Protein AF-A0A143G400-F1 (afdb_monomer)

Mean predicted aligned error: 9.74 Å

pLDDT: mean 82.36, std 17.61, range [36.62, 98.44]

Secondary structure (DSSP, 8-state):
------------------PPP-TGGGHHHHHHHHHHHHHHHHT--HHHHHHHHHHTBSGGGGGGTSTTEEEE-----TT--GGGSS-EEEEHHHHHHHHHHHHHHS-S-----EEEEEPPPSEEEEETTEEEEEEEEEEEEEEEEEPPPPTT-----EEEEEEEEEEEEEEEEEETTTTEEEEEE--TTS-HHHHHHH-TT--HHHHHT--BSHHHHHHHHHHHHHHT-

Nearest PDB structures (foldseek):
  3qk9-assembly1_A  TM=3.716E-01  e=1.170E-01  Saccharomyces cerevisiae
  6yfs-assembly1_AA  TM=3.125E-01  e=9.331E+00  Leviviridae sp.
  6yfj-assembly1_AA  TM=1.675E-01  e=1.732E+00  Leviviridae sp.
  4lgv-assembly1_B  TM=2.094E-01  e=9.331E+00  Mycobacterium avium 104

Solvent-accessible surface area (backbone atoms only — not comparable to full-atom values): 13536 Å² total; per-residue (Å²): 137,88,84,84,82,82,77,82,79,74,79,78,73,72,80,76,73,72,76,76,84,54,60,85,81,37,47,71,58,50,51,51,52,53,51,51,50,49,50,30,64,34,59,19,47,56,65,49,44,49,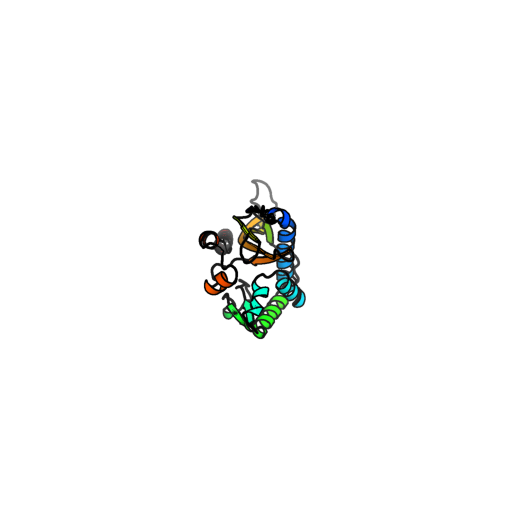50,47,39,72,63,32,35,46,64,56,74,51,32,81,82,37,77,72,32,41,72,39,73,54,59,100,48,95,86,55,57,81,92,47,68,51,52,42,78,37,45,46,71,57,48,56,50,53,46,52,52,48,34,69,65,26,44,92,56,86,75,69,59,63,52,78,44,80,48,79,63,82,40,80,48,82,51,96,79,21,40,38,29,33,31,37,34,38,30,27,34,73,41,83,40,79,49,82,66,58,98,87,57,94,63,98,45,71,40,79,44,79,41,74,45,31,47,30,26,29,41,34,37,28,35,80,90,77,70,46,61,22,36,40,76,46,54,88,69,54,49,67,71,59,48,40,68,73,41,75,76,63,51,69,68,62,62,74,70,59,40,50,29,67,78,49,36,58,53,54,55,52,53,59,54,64,77,74,110

Sequence (229 aa):
MKKILVGLVSCLATFANAATLDCENSYPLFEEIIQEKTDVENVGGVDDIYNYIQHYDYTYIFNKNHPDKQFWVDKHLSFAKPSWSNNEWISKSEFNKRIKVIAKHNVKDPSNPYIHELLPPKANLLTQSGEICVVPVQAYLEVEVDAEPDEGENQNTSETVVVEAMLIDHIFVRDIKNNKWRVLAFNRYIADNDFNEFFPDLSDHIKNELNDGIEEAEEAMVEQIEIQE

Radius of gyration: 23.93 Å; Cα contacts (8 Å, |Δi|>4): 315; chains: 1; bounding box: 62×60×95 Å

Structure (mmCIF, N/CA/C/O backbone):
data_AF-A0A143G400-F1
#
_entry.id   AF-A0A143G400-F1
#
loop_
_atom_site.group_PDB
_atom_site.id
_atom_site.type_symbol
_atom_site.label_atom_id
_atom_site.label_alt_id
_atom_site.label_comp_id
_atom_site.label_asym_id
_atom_site.label_entity_id
_atom_site.label_seq_id
_atom_site.pdbx_PDB_ins_code
_atom_site.Cartn_x
_atom_site.Cartn_y
_atom_site.Cartn_z
_atom_site.occupancy
_atom_site.B_iso_or_equiv
_atom_site.auth_seq_id
_atom_site.auth_comp_id
_atom_site.auth_asym_id
_atom_site.auth_atom_id
_atom_site.pdbx_PDB_model_num
ATOM 1 N N . MET A 1 1 ? -42.390 38.586 48.433 1.00 37.12 1 MET A N 1
ATOM 2 C CA . MET A 1 1 ? -41.587 39.043 47.277 1.00 37.12 1 MET A CA 1
ATOM 3 C C . MET A 1 1 ? -40.842 37.841 46.709 1.00 37.12 1 MET A C 1
ATOM 5 O O . MET A 1 1 ? -39.936 37.347 47.366 1.00 37.12 1 MET A O 1
ATOM 9 N N . LYS A 1 2 ? -41.275 37.305 45.560 1.00 36.62 2 LYS A N 1
ATOM 10 C CA . LYS A 1 2 ? -40.603 36.187 44.875 1.00 36.62 2 LYS A CA 1
ATOM 11 C C . LYS A 1 2 ? -39.588 36.777 43.893 1.00 36.62 2 LYS A C 1
ATOM 13 O O . LYS A 1 2 ? -39.986 37.524 43.007 1.00 36.62 2 LYS A O 1
ATOM 18 N N . LYS A 1 3 ? -38.298 36.490 44.079 1.00 43.97 3 LYS A N 1
ATOM 19 C CA . LYS A 1 3 ? -37.239 36.856 43.130 1.00 43.97 3 LYS A CA 1
ATOM 20 C C . LYS A 1 3 ? -37.027 35.671 42.190 1.00 43.97 3 LYS A C 1
ATOM 22 O O . LYS A 1 3 ? -36.657 34.597 42.652 1.00 43.97 3 LYS A O 1
ATOM 27 N N . ILE A 1 4 ? -37.315 35.860 40.907 1.00 56.78 4 ILE A N 1
ATOM 28 C CA . ILE A 1 4 ? -37.041 34.885 39.847 1.00 56.78 4 ILE A CA 1
ATOM 29 C C . ILE A 1 4 ? -35.671 35.249 39.274 1.00 56.78 4 ILE A C 1
ATOM 31 O O . ILE A 1 4 ? -35.506 36.324 38.703 1.00 56.78 4 ILE A O 1
ATOM 35 N N . LEU A 1 5 ? -34.684 34.380 39.483 1.00 49.16 5 LEU A N 1
ATOM 36 C CA . LEU A 1 5 ? -33.374 34.453 38.840 1.00 49.16 5 LEU A CA 1
ATOM 37 C C . LEU A 1 5 ? -33.465 33.676 37.526 1.00 49.16 5 LEU A C 1
ATOM 39 O O . LEU A 1 5 ? -33.517 32.449 37.524 1.00 49.16 5 LEU A O 1
ATOM 43 N N . VAL A 1 6 ? -33.531 34.406 36.415 1.00 53.81 6 VAL A N 1
ATOM 44 C CA . VAL A 1 6 ? -33.388 33.848 35.067 1.00 53.81 6 VAL A CA 1
ATOM 45 C C . VAL A 1 6 ? -31.892 33.670 34.821 1.00 53.81 6 VAL A C 1
ATOM 47 O O . VAL A 1 6 ? -31.178 34.635 34.563 1.00 53.81 6 VAL A O 1
ATOM 50 N N . GLY A 1 7 ? -31.408 32.440 34.983 1.00 51.38 7 GLY A N 1
ATOM 51 C CA . GLY A 1 7 ? -30.052 32.054 34.606 1.00 51.38 7 GLY A CA 1
ATOM 52 C C . GLY A 1 7 ? -29.972 31.880 33.094 1.00 51.38 7 GLY A C 1
ATOM 53 O O . GLY A 1 7 ? -30.546 30.941 32.549 1.00 51.38 7 GLY A O 1
ATOM 54 N N . LEU A 1 8 ? -29.276 32.799 32.428 1.00 54.94 8 LEU A N 1
ATOM 55 C CA . LEU A 1 8 ? -28.919 32.697 31.018 1.00 54.94 8 LEU A CA 1
ATOM 56 C C . LEU A 1 8 ? -27.852 31.598 30.883 1.00 54.94 8 LEU A C 1
ATOM 58 O O . LEU A 1 8 ? -26.676 31.820 31.169 1.00 54.94 8 LEU A O 1
ATOM 62 N N . VAL A 1 9 ? -28.271 30.388 30.516 1.00 54.69 9 VAL A N 1
ATOM 63 C CA . VAL A 1 9 ? -27.352 29.305 30.154 1.00 54.69 9 VAL A CA 1
ATOM 64 C C . VAL A 1 9 ? -26.815 29.625 28.763 1.00 54.69 9 VAL A C 1
ATOM 66 O O . VAL A 1 9 ? -27.446 29.325 27.753 1.00 54.69 9 VAL A O 1
ATOM 69 N N . SER A 1 10 ? -25.666 30.298 28.714 1.00 51.38 10 SER A N 1
ATOM 70 C CA . SER A 1 10 ? -24.879 30.423 27.491 1.00 51.38 10 SER A CA 1
ATOM 71 C C . SER A 1 10 ? -24.388 29.034 27.096 1.00 51.38 10 SER A C 1
ATOM 73 O O . SER A 1 10 ? -23.424 28.522 27.666 1.00 51.38 10 SER A O 1
ATOM 75 N N . CYS A 1 11 ? -25.060 28.421 26.124 1.00 50.44 11 CYS A N 1
ATOM 76 C CA . CYS A 1 11 ? -24.521 27.300 25.372 1.00 50.44 11 CYS A CA 1
ATOM 77 C C . CYS A 1 11 ? -23.256 27.785 24.655 1.00 50.44 11 CYS A C 1
ATOM 79 O O . CYS A 1 11 ? -23.328 28.384 23.584 1.00 50.44 11 CYS A O 1
ATOM 81 N N . LEU A 1 12 ? -22.096 27.561 25.271 1.00 52.66 12 LEU A N 1
ATOM 82 C CA . LEU A 1 12 ? -20.816 27.596 24.578 1.00 52.66 12 LEU A CA 1
ATOM 83 C C . LEU A 1 12 ? -20.846 26.450 23.566 1.00 52.66 12 LEU A C 1
ATOM 85 O O . LEU A 1 12 ? -20.532 25.310 23.896 1.00 52.66 12 LEU A O 1
ATOM 89 N N . ALA A 1 13 ? -21.297 26.749 22.349 1.00 51.84 13 ALA A N 1
ATOM 90 C CA . ALA A 1 13 ? -21.065 25.887 21.210 1.00 51.84 13 ALA A CA 1
ATOM 91 C C . ALA A 1 13 ? -19.547 25.810 21.042 1.00 51.84 13 ALA A C 1
ATOM 93 O O . ALA A 1 13 ? -18.906 26.765 20.606 1.00 51.84 13 ALA A O 1
ATOM 94 N N . THR A 1 14 ? -18.952 24.698 21.465 1.00 48.56 14 THR A N 1
ATOM 95 C CA . THR A 1 14 ? -17.607 24.347 21.032 1.00 48.56 14 THR A CA 1
ATOM 96 C C . THR A 1 14 ? -17.670 24.300 19.517 1.00 48.56 14 THR A C 1
ATOM 98 O O . THR A 1 14 ? -18.361 23.441 18.967 1.00 48.56 14 THR A O 1
ATOM 101 N N . PHE A 1 15 ? -17.026 25.258 18.852 1.00 46.81 15 PHE A N 1
ATOM 102 C CA . PHE A 1 15 ? -16.774 25.188 17.423 1.00 46.81 15 PHE A CA 1
ATOM 103 C C . PHE A 1 15 ? -16.058 23.859 17.189 1.00 46.81 15 PHE A C 1
ATOM 105 O O . PHE A 1 15 ? -14.879 23.711 17.508 1.00 46.81 15 PHE A O 1
ATOM 112 N N . ALA A 1 16 ? -16.807 22.857 16.734 1.00 46.50 16 ALA A N 1
ATOM 113 C CA . ALA A 1 16 ? -16.227 21.671 16.154 1.00 46.50 16 ALA A CA 1
ATOM 114 C C . ALA A 1 16 ? -15.512 22.186 14.909 1.00 46.50 16 ALA A C 1
ATOM 116 O O . ALA A 1 16 ? -16.154 22.486 13.904 1.00 46.50 16 ALA A O 1
ATOM 117 N N . ASN A 1 17 ? -14.203 22.408 15.020 1.00 49.09 17 ASN A N 1
ATOM 118 C CA . ASN A 1 17 ? -13.366 22.594 13.851 1.00 49.09 17 ASN A CA 1
ATOM 119 C C . ASN A 1 17 ? -13.519 21.297 13.062 1.00 49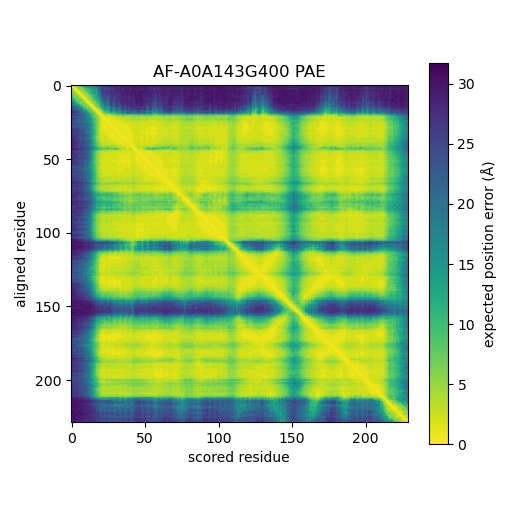.09 17 ASN A C 1
ATOM 121 O O . ASN A 1 17 ? -12.954 20.274 13.450 1.00 49.09 17 ASN A O 1
ATOM 125 N N . ALA A 1 18 ? -14.368 21.316 12.034 1.00 55.44 18 ALA A N 1
ATOM 126 C CA . ALA A 1 18 ? -14.371 20.276 11.027 1.00 55.44 18 ALA A CA 1
ATOM 127 C C . ALA A 1 18 ? -12.930 20.221 10.529 1.00 55.44 18 ALA A C 1
ATOM 129 O O . ALA A 1 18 ? -12.431 21.219 10.006 1.00 55.44 18 ALA A O 1
ATOM 130 N N . ALA A 1 19 ? -12.231 19.125 10.829 1.00 60.66 19 ALA A N 1
ATOM 131 C CA . ALA A 1 19 ? -10.883 18.939 10.334 1.00 60.66 19 ALA A CA 1
ATOM 132 C C . ALA A 1 19 ? -10.973 19.076 8.814 1.00 60.66 19 ALA A C 1
ATOM 134 O O . ALA A 1 19 ? -11.719 18.335 8.173 1.00 60.66 19 ALA A O 1
ATOM 135 N N . THR A 1 20 ? -10.302 20.083 8.261 1.00 77.56 20 THR A N 1
ATOM 136 C CA . THR A 1 20 ? -10.153 20.195 6.817 1.00 77.56 20 THR A CA 1
ATOM 137 C C . THR A 1 20 ? -9.465 18.924 6.349 1.00 77.56 20 THR A C 1
ATOM 139 O O . THR A 1 20 ? -8.434 18.541 6.911 1.00 77.56 20 THR A O 1
ATOM 142 N N . LEU A 1 21 ? -10.094 18.253 5.388 1.00 89.94 21 LEU A N 1
ATOM 143 C CA . LEU A 1 21 ? -9.504 17.111 4.707 1.00 89.94 21 LEU A CA 1
ATOM 144 C C . LEU A 1 21 ? -8.219 17.590 4.019 1.00 89.94 21 LEU A C 1
ATOM 146 O O . LEU A 1 21 ? -8.177 18.701 3.491 1.00 89.94 21 LEU A O 1
ATOM 150 N N . ASP A 1 22 ? -7.176 16.779 4.092 1.00 93.69 22 ASP A N 1
ATOM 151 C CA . ASP A 1 22 ? -5.813 17.079 3.670 1.00 93.69 22 ASP A CA 1
ATOM 152 C C . ASP A 1 22 ? -5.360 16.254 2.456 1.00 93.69 22 ASP A C 1
ATOM 154 O O . ASP A 1 22 ? -4.205 16.362 2.047 1.00 93.69 22 ASP A O 1
ATOM 158 N N . CYS A 1 23 ? -6.244 15.435 1.871 1.00 94.88 23 CYS A N 1
ATOM 159 C CA . CYS A 1 23 ? -5.889 14.563 0.752 1.00 94.88 23 CYS A CA 1
ATOM 160 C C . CYS A 1 23 ? -5.178 15.298 -0.394 1.00 94.88 23 CYS A C 1
ATOM 162 O O . CYS A 1 23 ? -4.076 14.905 -0.760 1.00 94.88 23 CYS A O 1
ATOM 164 N N . GLU A 1 24 ? -5.763 16.372 -0.936 1.00 92.75 24 GLU A N 1
ATOM 165 C CA . GLU A 1 24 ? -5.183 17.091 -2.086 1.00 92.75 24 GLU A CA 1
ATOM 166 C C . GLU A 1 24 ? -3.796 17.670 -1.773 1.00 92.75 24 GLU A C 1
ATOM 168 O O . GLU A 1 24 ? -2.905 17.648 -2.617 1.00 92.75 24 GLU A O 1
ATOM 173 N N . ASN A 1 25 ? -3.573 18.124 -0.536 1.00 95.62 25 ASN A N 1
ATOM 174 C CA . ASN A 1 25 ? -2.272 18.652 -0.118 1.00 95.62 25 ASN A CA 1
ATOM 175 C C . ASN A 1 25 ? -1.246 17.544 0.169 1.00 95.62 25 ASN A C 1
ATOM 177 O O . ASN A 1 25 ? -0.060 17.838 0.311 1.00 95.62 25 ASN A O 1
ATOM 181 N N . SER A 1 26 ? -1.692 16.291 0.291 1.00 97.62 26 SER A N 1
ATOM 182 C CA . SER A 1 26 ? -0.859 15.143 0.661 1.00 97.62 26 SER A CA 1
ATOM 183 C C . SER A 1 26 ? -0.329 14.362 -0.545 1.00 97.62 26 SER A C 1
ATOM 185 O O . SER A 1 26 ? 0.442 13.429 -0.347 1.00 97.62 26 SER A O 1
ATOM 187 N N . TYR A 1 27 ? -0.666 14.750 -1.781 1.00 97.38 27 TYR A N 1
ATOM 188 C CA . TYR A 1 27 ? -0.187 14.083 -3.003 1.00 97.38 27 TYR A CA 1
ATOM 189 C C . TYR A 1 27 ? 1.339 13.921 -3.075 1.00 97.38 27 TYR A C 1
ATOM 191 O O . TYR A 1 27 ? 1.773 12.800 -3.323 1.00 97.38 27 TYR A O 1
ATOM 199 N N . PRO A 1 28 ? 2.168 14.939 -2.756 1.00 97.56 28 PRO A N 1
ATOM 200 C CA . PRO A 1 28 ? 3.622 14.756 -2.744 1.00 97.56 28 PRO A CA 1
ATOM 201 C C . PRO A 1 28 ? 4.082 13.649 -1.784 1.00 97.56 28 PRO A C 1
ATOM 203 O O . PRO A 1 28 ? 4.982 12.879 -2.098 1.00 97.56 28 PRO A O 1
ATOM 206 N N . LEU A 1 29 ? 3.428 13.518 -0.625 1.00 97.81 29 LEU A N 1
ATOM 207 C CA . LEU A 1 29 ? 3.704 12.424 0.307 1.00 97.81 29 LEU A CA 1
ATOM 208 C C . LEU A 1 29 ? 3.219 11.078 -0.252 1.00 97.81 29 LEU A C 1
ATOM 210 O O . LEU A 1 29 ? 3.858 10.056 -0.029 1.00 97.81 29 LEU A O 1
ATOM 214 N N . PHE A 1 30 ? 2.088 11.046 -0.954 1.00 98.00 30 PHE A N 1
ATOM 215 C CA . PHE A 1 30 ? 1.591 9.820 -1.576 1.00 98.00 30 PHE A CA 1
ATOM 216 C C . PHE A 1 30 ? 2.541 9.328 -2.671 1.00 98.00 30 PHE A C 1
ATOM 218 O O . PHE A 1 30 ? 2.847 8.140 -2.696 1.00 98.00 30 PHE A O 1
ATOM 225 N N . GLU A 1 31 ? 3.067 10.229 -3.502 1.00 96.31 31 GLU A N 1
ATOM 226 C CA . GLU A 1 31 ? 4.110 9.931 -4.491 1.00 96.31 31 GLU A CA 1
ATOM 227 C C . GLU A 1 31 ? 5.358 9.342 -3.818 1.00 96.31 31 GLU A C 1
ATOM 229 O O . GLU A 1 31 ? 5.834 8.286 -4.233 1.00 96.31 31 GLU A O 1
ATOM 234 N N . GLU A 1 32 ? 5.835 9.952 -2.725 1.00 96.06 32 GLU A N 1
ATOM 235 C CA . GLU A 1 32 ? 6.959 9.427 -1.936 1.00 96.06 32 GLU A CA 1
ATOM 236 C C . GLU A 1 32 ? 6.680 8.013 -1.398 1.00 96.06 32 GLU A C 1
ATOM 238 O O . GLU A 1 32 ? 7.538 7.138 -1.495 1.00 96.06 32 GLU A O 1
ATOM 243 N N . ILE A 1 33 ? 5.475 7.753 -0.879 1.00 96.94 33 ILE A N 1
ATOM 244 C CA . ILE A 1 33 ? 5.080 6.431 -0.363 1.00 96.94 33 ILE A CA 1
ATOM 245 C C . ILE A 1 33 ? 5.064 5.373 -1.475 1.00 96.94 33 ILE A C 1
ATOM 247 O O . ILE A 1 33 ? 5.484 4.234 -1.244 1.00 96.94 33 ILE A O 1
ATOM 251 N N . ILE A 1 34 ? 4.555 5.714 -2.662 1.00 94.62 34 ILE A N 1
ATOM 252 C CA . ILE A 1 34 ? 4.508 4.800 -3.812 1.00 94.62 34 ILE A CA 1
ATOM 253 C C . ILE A 1 34 ? 5.917 4.540 -4.352 1.00 94.62 34 ILE A C 1
ATOM 255 O O . ILE A 1 34 ? 6.266 3.385 -4.618 1.00 94.62 34 ILE A O 1
ATOM 259 N N . GLN A 1 35 ? 6.755 5.573 -4.443 1.00 91.94 35 GLN A N 1
ATOM 260 C CA . GLN A 1 35 ? 8.147 5.413 -4.848 1.00 91.94 35 GLN A CA 1
ATOM 261 C C . GLN A 1 35 ? 8.919 4.547 -3.845 1.00 91.94 35 GLN A C 1
ATOM 263 O O . GLN A 1 35 ? 9.581 3.595 -4.249 1.00 91.94 35 GLN A O 1
ATOM 268 N N . GLU A 1 36 ? 8.774 4.794 -2.539 1.00 93.38 36 GLU A N 1
ATOM 269 C CA . GLU A 1 36 ? 9.447 4.004 -1.502 1.00 93.38 36 GLU A CA 1
ATOM 270 C C . GLU A 1 36 ? 9.011 2.534 -1.544 1.00 93.38 36 GLU A C 1
ATOM 272 O O . GLU A 1 36 ? 9.852 1.640 -1.445 1.00 93.38 36 GLU A O 1
ATOM 277 N N . LYS A 1 37 ? 7.714 2.260 -1.753 1.00 91.56 37 LYS A N 1
ATOM 278 C CA . LYS A 1 37 ? 7.215 0.891 -1.958 1.00 91.56 37 LYS A CA 1
ATOM 279 C C . LYS A 1 37 ? 7.950 0.212 -3.106 1.00 91.56 37 LYS A C 1
ATOM 281 O O . LYS A 1 37 ? 8.410 -0.918 -2.966 1.00 91.56 37 LYS A O 1
ATOM 286 N N . THR A 1 38 ? 8.055 0.918 -4.223 1.00 87.88 38 THR A N 1
ATOM 287 C CA . THR A 1 38 ? 8.654 0.414 -5.453 1.00 87.88 38 THR A CA 1
ATOM 288 C C . THR A 1 38 ? 10.146 0.142 -5.283 1.00 87.88 38 THR A C 1
ATOM 290 O O . THR A 1 38 ? 10.633 -0.925 -5.658 1.00 87.88 38 THR A O 1
ATOM 293 N N . ASP A 1 39 ? 10.875 1.051 -4.640 1.00 88.44 39 ASP A N 1
ATOM 294 C CA . ASP A 1 39 ? 12.295 0.877 -4.326 1.00 88.44 39 ASP A CA 1
ATOM 295 C C . ASP A 1 39 ? 12.512 -0.336 -3.409 1.00 88.44 39 ASP A C 1
ATOM 297 O O . ASP A 1 39 ? 13.406 -1.161 -3.623 1.00 88.44 39 ASP A O 1
ATOM 301 N N . VAL A 1 40 ? 11.649 -0.488 -2.403 1.00 89.56 40 VAL A N 1
ATOM 302 C CA . VAL A 1 40 ? 11.675 -1.603 -1.456 1.00 89.56 40 VAL A CA 1
ATOM 303 C C . VAL A 1 40 ? 11.348 -2.937 -2.132 1.00 89.56 40 VAL A C 1
ATOM 305 O O . VAL A 1 40 ? 11.962 -3.951 -1.796 1.00 89.56 40 VAL A O 1
ATOM 308 N N . GLU A 1 41 ? 10.410 -2.967 -3.077 1.00 84.12 41 GLU A N 1
ATOM 309 C CA . GLU A 1 41 ? 10.038 -4.175 -3.822 1.00 84.12 41 GLU A CA 1
ATOM 310 C C . GLU A 1 41 ? 11.070 -4.559 -4.890 1.00 84.12 41 GLU A C 1
ATOM 312 O O . GLU A 1 41 ? 11.234 -5.747 -5.152 1.00 84.12 41 GLU A O 1
ATOM 317 N N . ASN A 1 42 ? 11.826 -3.604 -5.435 1.00 81.81 42 ASN A N 1
ATOM 318 C CA . ASN A 1 42 ? 12.838 -3.886 -6.454 1.00 81.81 42 ASN A CA 1
ATOM 319 C C . ASN A 1 42 ? 14.214 -4.195 -5.864 1.00 81.81 42 ASN A C 1
ATOM 321 O O . ASN A 1 42 ? 14.812 -5.214 -6.206 1.00 81.81 42 ASN A O 1
ATOM 325 N N . VAL A 1 43 ? 14.716 -3.355 -4.954 1.00 82.44 43 VAL A N 1
ATOM 326 C CA . VAL A 1 43 ? 16.105 -3.432 -4.461 1.00 82.44 43 VAL A CA 1
ATOM 327 C C . VAL A 1 43 ? 16.224 -3.513 -2.936 1.00 82.44 43 VAL A C 1
ATOM 329 O O . VAL A 1 43 ? 17.330 -3.690 -2.417 1.00 82.44 43 VAL A O 1
ATOM 332 N N . GLY A 1 44 ? 15.108 -3.404 -2.211 1.00 84.00 44 GLY A N 1
ATOM 333 C CA . GLY A 1 44 ? 15.083 -3.379 -0.750 1.00 84.00 44 GLY A CA 1
ATOM 334 C C . GLY A 1 44 ? 15.535 -4.684 -0.096 1.00 84.00 44 GLY A C 1
ATOM 335 O O . GLY A 1 44 ? 15.209 -5.791 -0.538 1.00 84.00 44 GLY A O 1
ATOM 336 N N . GLY A 1 45 ? 16.271 -4.553 1.006 1.00 92.50 45 GLY A N 1
ATOM 337 C CA . GLY A 1 45 ? 16.587 -5.654 1.900 1.00 92.50 45 GLY A CA 1
ATOM 338 C C . GLY A 1 45 ? 15.423 -6.003 2.829 1.00 92.50 45 GLY A C 1
ATOM 339 O O . GLY A 1 45 ? 14.377 -5.363 2.860 1.00 92.50 45 GLY A O 1
ATOM 340 N N . VAL A 1 46 ? 15.628 -7.030 3.653 1.00 94.44 46 VAL A N 1
ATOM 341 C CA . VAL A 1 46 ? 14.625 -7.477 4.636 1.00 94.44 46 VAL A CA 1
ATOM 342 C C . VAL A 1 46 ? 14.199 -6.346 5.581 1.00 94.44 46 VAL A C 1
ATOM 344 O O . VAL A 1 46 ? 13.010 -6.210 5.862 1.00 94.44 46 VAL A O 1
ATOM 347 N N . ASP A 1 47 ? 15.155 -5.552 6.066 1.00 96.06 47 ASP A N 1
ATOM 348 C CA . ASP A 1 47 ? 14.877 -4.466 7.010 1.00 96.06 47 ASP A CA 1
ATOM 349 C C . ASP A 1 47 ? 14.125 -3.310 6.340 1.00 96.06 47 ASP A C 1
ATOM 351 O O . ASP A 1 47 ? 13.204 -2.769 6.945 1.00 96.06 47 ASP A O 1
ATOM 355 N N . ASP A 1 48 ? 14.442 -2.992 5.082 1.00 95.44 48 ASP A N 1
ATOM 356 C CA . ASP A 1 48 ? 13.744 -1.958 4.309 1.00 95.44 48 ASP A CA 1
ATOM 357 C C . ASP A 1 48 ? 12.272 -2.338 4.107 1.00 95.44 48 ASP A C 1
ATOM 359 O O . ASP A 1 48 ? 11.375 -1.547 4.398 1.00 95.44 48 ASP A O 1
ATOM 363 N N . ILE A 1 49 ? 12.013 -3.602 3.745 1.00 94.75 49 ILE A N 1
ATOM 364 C CA . ILE A 1 49 ? 10.649 -4.125 3.607 1.00 94.75 49 ILE A CA 1
ATOM 365 C C . ILE A 1 49 ? 9.884 -4.040 4.932 1.00 94.75 49 ILE A C 1
ATOM 367 O O . ILE A 1 49 ? 8.731 -3.606 4.957 1.00 94.75 49 ILE A O 1
ATOM 371 N N . TYR A 1 50 ? 10.501 -4.423 6.054 1.00 96.12 50 TYR A N 1
ATOM 372 C CA . TYR A 1 50 ? 9.837 -4.292 7.351 1.00 96.12 50 TYR A CA 1
ATOM 373 C C . TYR A 1 50 ? 9.579 -2.841 7.735 1.00 96.12 50 TYR A C 1
ATOM 375 O O . TYR A 1 50 ? 8.507 -2.555 8.263 1.00 96.12 50 TYR A O 1
ATOM 383 N N . ASN A 1 51 ? 10.531 -1.943 7.498 1.00 97.06 51 ASN A N 1
ATOM 384 C CA . ASN A 1 51 ? 10.381 -0.532 7.828 1.00 97.06 51 ASN A CA 1
ATOM 385 C C . ASN A 1 51 ? 9.216 0.081 7.049 1.00 97.06 51 ASN A C 1
ATOM 387 O O . ASN A 1 51 ? 8.348 0.698 7.670 1.00 97.06 51 ASN A O 1
ATOM 391 N N . TYR A 1 52 ? 9.134 -0.190 5.744 1.00 97.06 52 TYR A N 1
ATOM 392 C CA . TYR A 1 52 ? 8.014 0.233 4.910 1.00 97.06 52 TYR A CA 1
ATOM 393 C C . TYR A 1 52 ? 6.678 -0.278 5.463 1.00 97.06 52 TYR A C 1
ATOM 395 O O . TYR A 1 52 ? 5.767 0.505 5.725 1.00 97.06 52 TYR A O 1
ATOM 403 N N . ILE A 1 53 ? 6.569 -1.583 5.739 1.00 96.12 53 ILE A N 1
ATOM 404 C CA . ILE A 1 53 ? 5.328 -2.188 6.252 1.00 96.12 53 ILE A CA 1
ATOM 405 C C . ILE A 1 53 ? 4.932 -1.575 7.601 1.00 96.12 53 ILE A C 1
ATOM 407 O O . ILE A 1 53 ? 3.782 -1.208 7.833 1.00 96.12 53 ILE A O 1
ATOM 411 N N . GLN A 1 54 ? 5.884 -1.418 8.519 1.00 96.50 54 GLN A N 1
ATOM 412 C CA . GLN A 1 54 ? 5.601 -0.838 9.829 1.00 96.50 54 GLN A CA 1
ATOM 413 C C . GLN A 1 54 ? 5.154 0.623 9.729 1.00 96.50 54 GLN A C 1
ATOM 415 O O . GLN A 1 54 ? 4.299 1.059 10.513 1.00 96.50 54 GLN A O 1
ATOM 420 N N . HIS A 1 55 ? 5.716 1.382 8.790 1.00 97.00 55 HIS A N 1
ATOM 421 C CA . HIS A 1 55 ? 5.450 2.806 8.654 1.00 97.00 55 HIS A CA 1
ATOM 422 C C . HIS A 1 55 ? 4.172 3.087 7.861 1.00 97.00 55 HIS A C 1
ATOM 424 O O . HIS A 1 55 ? 3.307 3.804 8.370 1.00 97.00 55 HIS A O 1
ATOM 430 N N . TYR A 1 56 ? 4.032 2.473 6.687 1.00 98.06 56 TYR A N 1
ATOM 431 C CA . TYR A 1 56 ? 3.038 2.845 5.685 1.00 98.06 56 TYR A CA 1
ATOM 432 C C . TYR A 1 56 ? 1.958 1.800 5.451 1.00 98.06 56 TYR A C 1
ATOM 434 O O . TYR A 1 56 ? 0.840 2.200 5.159 1.00 98.06 56 TYR A O 1
ATOM 442 N N . ASP A 1 57 ? 2.208 0.500 5.623 1.00 97.00 57 ASP A N 1
ATOM 443 C CA . ASP A 1 57 ? 1.153 -0.497 5.393 1.00 97.00 57 ASP A CA 1
ATOM 444 C C . ASP A 1 57 ? 0.008 -0.291 6.400 1.00 97.00 57 ASP A C 1
ATOM 446 O O . ASP A 1 57 ? 0.199 -0.273 7.628 1.00 97.00 57 ASP A O 1
ATOM 450 N N . TYR A 1 58 ? -1.199 -0.073 5.875 1.00 97.94 58 TYR A N 1
ATOM 451 C CA . TYR A 1 58 ? -2.385 0.158 6.687 1.00 97.94 58 TYR A CA 1
ATOM 452 C C . TYR A 1 58 ? -2.781 -1.084 7.486 1.00 97.94 58 TYR A C 1
ATOM 454 O O . TYR A 1 58 ? -3.161 -0.969 8.650 1.00 97.94 58 TYR A O 1
ATOM 462 N N . THR A 1 59 ? -2.600 -2.283 6.932 1.00 97.06 59 THR A N 1
ATOM 463 C CA . THR A 1 59 ? -2.974 -3.545 7.587 1.00 97.06 59 THR A CA 1
ATOM 464 C C . THR A 1 59 ? -2.147 -3.812 8.846 1.00 97.06 59 THR A C 1
ATOM 466 O O . THR A 1 59 ? -2.626 -4.438 9.795 1.00 97.06 59 THR A O 1
ATOM 469 N N . TYR A 1 60 ? -0.931 -3.259 8.928 1.00 96.81 60 TYR A N 1
ATOM 470 C CA . TYR A 1 60 ? -0.024 -3.442 10.061 1.00 96.81 60 TYR A CA 1
ATOM 471 C C . TYR A 1 60 ? -0.636 -3.024 11.408 1.00 96.81 60 TYR A C 1
ATOM 473 O O . TYR A 1 60 ? -0.362 -3.644 12.442 1.00 96.81 60 TYR A O 1
ATOM 481 N N . ILE A 1 61 ? -1.503 -2.006 11.435 1.00 96.38 61 ILE A N 1
ATOM 482 C CA . ILE A 1 61 ? -2.107 -1.527 12.692 1.00 96.38 61 ILE A CA 1
ATOM 483 C C . ILE A 1 61 ? -3.148 -2.505 13.262 1.00 96.38 61 ILE A C 1
ATOM 485 O O . ILE A 1 61 ? -3.478 -2.426 14.450 1.00 96.38 61 ILE A O 1
ATOM 489 N N . PHE A 1 62 ? -3.644 -3.435 12.443 1.00 97.25 62 PHE A N 1
ATOM 490 C CA . PHE A 1 62 ? -4.643 -4.438 12.815 1.00 97.25 62 PHE A CA 1
ATOM 491 C C . PHE A 1 62 ? -4.021 -5.696 13.430 1.00 97.25 62 PHE A C 1
ATOM 493 O O . PHE A 1 62 ? -4.717 -6.473 14.076 1.00 97.25 62 PHE A O 1
ATOM 500 N N . ASN A 1 63 ? -2.691 -5.834 13.408 1.00 95.94 63 ASN A N 1
ATOM 501 C CA . ASN A 1 63 ? -1.969 -6.883 14.144 1.00 95.94 63 ASN A CA 1
ATOM 502 C C . ASN A 1 63 ? -2.314 -6.941 15.640 1.00 95.94 63 ASN A C 1
ATOM 504 O O . ASN A 1 63 ? -2.181 -7.984 16.278 1.00 95.94 63 ASN A O 1
ATOM 508 N N . LYS A 1 64 ? -2.749 -5.817 16.223 1.00 95.81 64 LYS A N 1
ATOM 509 C CA . LYS A 1 64 ? -3.218 -5.759 17.615 1.00 95.81 64 LYS A CA 1
ATOM 510 C C . LYS A 1 64 ? -4.459 -6.636 17.857 1.00 95.81 64 LYS A C 1
ATOM 512 O O . LYS A 1 64 ? -4.634 -7.123 18.970 1.00 95.81 64 LYS A O 1
ATOM 517 N N . ASN A 1 65 ? -5.290 -6.831 16.832 1.00 97.19 65 ASN A N 1
ATOM 518 C CA . ASN A 1 65 ? -6.505 -7.647 16.867 1.00 97.19 65 ASN A CA 1
ATOM 519 C C . ASN A 1 65 ? -6.213 -9.117 16.525 1.00 97.19 65 ASN A C 1
ATOM 521 O O . ASN A 1 65 ? -6.977 -10.000 16.910 1.00 97.19 65 ASN A O 1
ATOM 525 N N . HIS A 1 66 ? -5.074 -9.382 15.878 1.00 96.69 66 HIS A N 1
ATOM 526 C CA . HIS A 1 66 ? -4.645 -10.710 15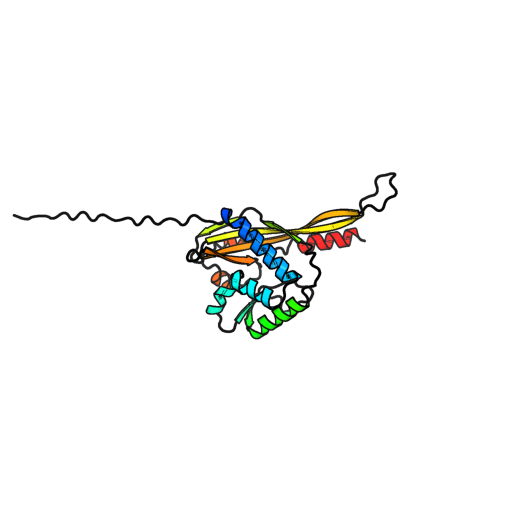.438 1.00 96.69 66 HIS A CA 1
ATOM 527 C C . HIS A 1 66 ? -3.275 -11.077 16.031 1.00 96.69 66 HIS A C 1
ATOM 529 O O . HIS A 1 66 ? -2.262 -11.049 15.323 1.00 96.69 66 HIS A O 1
ATOM 535 N N . PRO A 1 67 ? -3.203 -11.429 17.334 1.00 95.19 67 PRO A N 1
ATOM 536 C CA . PRO A 1 67 ? -1.946 -11.788 17.979 1.00 95.19 67 PRO A CA 1
ATOM 537 C C . PRO A 1 67 ? -1.192 -12.872 17.202 1.00 95.19 67 PRO A C 1
ATOM 539 O O . PRO A 1 67 ? -1.776 -13.839 16.720 1.00 95.19 67 PRO A O 1
ATOM 542 N N . ASP A 1 68 ? 0.123 -12.689 17.082 1.00 95.50 68 ASP A N 1
ATOM 543 C CA . ASP A 1 68 ? 1.046 -13.590 16.374 1.00 95.50 68 ASP A CA 1
ATOM 544 C C . ASP A 1 68 ? 0.788 -13.792 14.875 1.00 95.50 68 ASP A C 1
ATOM 546 O O . ASP A 1 68 ? 1.440 -14.633 14.242 1.00 95.50 68 ASP A O 1
ATOM 550 N N . LYS A 1 69 ? -0.072 -12.961 14.282 1.00 97.56 69 LYS A N 1
ATOM 551 C CA . LYS A 1 69 ? -0.321 -12.923 12.845 1.00 97.56 69 LYS A CA 1
ATOM 552 C C . LYS A 1 69 ? 0.029 -11.569 12.230 1.00 97.56 69 LYS A C 1
ATOM 554 O O . LYS A 1 69 ? 0.307 -10.604 12.940 1.00 97.56 69 LYS A O 1
ATOM 559 N N . GLN A 1 70 ? 0.067 -11.562 10.904 1.00 97.25 70 GLN A N 1
ATOM 560 C CA . GLN A 1 70 ? 0.196 -10.397 10.038 1.00 97.25 70 GLN A CA 1
ATOM 561 C C . GLN A 1 70 ? -0.641 -10.666 8.786 1.00 97.25 70 GLN A C 1
ATOM 563 O O . GLN A 1 70 ? -0.634 -11.791 8.276 1.00 97.25 70 GLN A O 1
ATOM 568 N N . PHE A 1 71 ? -1.370 -9.657 8.314 1.00 96.81 71 PHE A N 1
ATOM 569 C CA . PHE A 1 71 ? -2.134 -9.779 7.080 1.00 96.81 71 PHE A CA 1
ATOM 570 C C . PHE A 1 71 ? -1.172 -9.842 5.894 1.00 96.81 71 PHE A C 1
ATOM 572 O O . PHE A 1 71 ? -0.243 -9.039 5.790 1.00 96.81 71 PHE A O 1
ATOM 579 N N . TRP A 1 72 ? -1.362 -10.833 5.037 1.00 93.88 72 TRP A N 1
ATOM 580 C CA . TRP A 1 72 ? -0.661 -10.976 3.775 1.00 93.88 72 TRP A CA 1
ATOM 581 C C . TRP A 1 72 ? -1.627 -10.587 2.672 1.00 93.88 72 TRP A C 1
ATOM 583 O O . TRP A 1 72 ? -2.620 -11.281 2.480 1.00 93.88 72 TRP A O 1
ATOM 593 N N . VAL A 1 73 ? -1.338 -9.489 1.980 1.00 89.00 73 VAL A N 1
ATOM 594 C CA . VAL A 1 73 ? -1.996 -9.172 0.710 1.00 89.00 73 VAL A CA 1
ATOM 595 C C . VAL A 1 73 ? -1.331 -10.021 -0.368 1.00 89.00 73 VAL A C 1
ATOM 597 O O . VAL A 1 73 ? -0.101 -10.145 -0.371 1.00 89.00 73 VAL A O 1
ATOM 600 N N . ASP A 1 74 ? -2.131 -10.627 -1.241 1.00 82.12 74 ASP A N 1
ATOM 601 C CA . ASP A 1 74 ? -1.632 -11.359 -2.397 1.00 82.12 74 ASP A CA 1
ATOM 602 C C . ASP A 1 74 ? -0.662 -10.479 -3.196 1.00 82.12 74 ASP A C 1
ATOM 604 O O . ASP A 1 74 ? -0.887 -9.287 -3.411 1.00 82.12 74 ASP A O 1
ATOM 608 N N . LYS A 1 75 ? 0.452 -11.087 -3.598 1.00 74.56 75 LYS A N 1
ATOM 609 C CA . LYS A 1 75 ? 1.450 -10.473 -4.459 1.00 74.56 75 LYS A CA 1
ATOM 610 C C . LYS A 1 75 ? 1.633 -11.381 -5.667 1.00 74.56 75 LYS A C 1
ATOM 612 O O . LYS A 1 75 ? 2.134 -12.500 -5.520 1.00 74.56 75 LYS A O 1
ATOM 617 N N . HIS A 1 76 ? 1.313 -10.868 -6.853 1.00 69.12 76 HIS A N 1
ATOM 618 C CA . HIS A 1 76 ? 1.513 -11.543 -8.138 1.00 69.12 76 HIS A CA 1
ATOM 619 C C . HIS A 1 76 ? 3.001 -11.574 -8.533 1.00 69.12 76 HIS A C 1
ATOM 621 O O . HIS A 1 76 ? 3.428 -11.004 -9.530 1.00 69.12 76 HIS A O 1
ATOM 627 N N . LEU A 1 77 ? 3.828 -12.228 -7.713 1.00 74.12 77 LEU A N 1
ATOM 628 C CA . LEU A 1 77 ? 5.260 -12.381 -7.956 1.00 74.12 77 LEU A CA 1
ATOM 629 C C . LEU A 1 77 ? 5.501 -13.683 -8.718 1.00 74.12 77 LEU A C 1
ATOM 631 O O . LEU A 1 77 ? 5.086 -14.752 -8.271 1.00 74.12 77 LEU A O 1
ATOM 635 N N . SER A 1 78 ? 6.256 -13.624 -9.814 1.00 71.25 78 SER A N 1
ATOM 636 C CA . SER A 1 78 ? 6.578 -14.795 -10.648 1.00 71.25 78 SER A CA 1
ATOM 637 C C . SER A 1 78 ? 7.278 -15.931 -9.884 1.00 71.25 78 SER A C 1
ATOM 639 O O . SER A 1 78 ? 7.171 -17.100 -10.248 1.00 71.25 78 SER A O 1
ATOM 641 N N . PHE A 1 79 ? 7.974 -15.603 -8.792 1.00 76.50 79 PHE A N 1
ATOM 642 C CA . PHE A 1 79 ? 8.650 -16.557 -7.908 1.00 76.50 79 PHE A CA 1
ATOM 643 C C . PHE A 1 79 ? 7.828 -16.953 -6.667 1.00 76.50 79 PHE A C 1
ATOM 645 O O . PHE A 1 79 ? 8.305 -17.742 -5.840 1.00 76.50 79 PHE A O 1
ATOM 652 N N . ALA A 1 80 ? 6.624 -16.399 -6.481 1.00 76.56 80 ALA A N 1
ATOM 653 C CA . ALA A 1 80 ? 5.764 -16.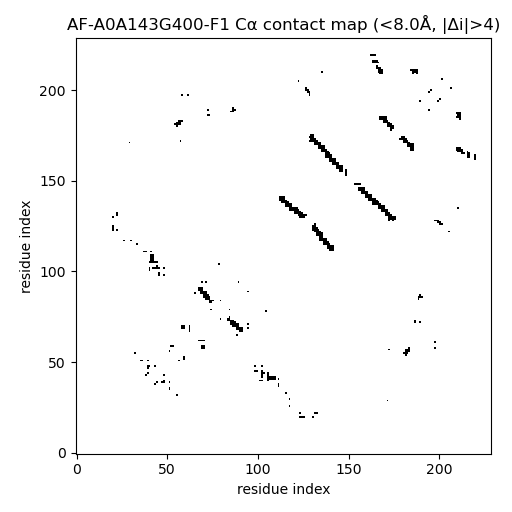756 -5.361 1.00 76.56 80 ALA A CA 1
ATOM 654 C C . ALA A 1 80 ? 5.251 -18.191 -5.499 1.00 76.56 80 ALA A C 1
ATOM 656 O O . ALA A 1 80 ? 5.031 -18.732 -6.581 1.00 76.56 80 ALA A O 1
ATOM 657 N N . LYS A 1 81 ? 5.051 -18.839 -4.351 1.00 79.88 81 LYS A N 1
ATOM 658 C CA . LYS A 1 81 ? 4.396 -20.146 -4.322 1.00 79.88 81 LYS A CA 1
ATOM 659 C C . LYS A 1 81 ? 2.896 -19.956 -4.544 1.00 79.88 81 LYS A C 1
ATOM 661 O O . LYS A 1 81 ? 2.358 -19.008 -3.984 1.00 79.88 81 LYS A O 1
ATOM 666 N N . PRO A 1 82 ? 2.191 -20.916 -5.167 1.00 76.94 82 PRO A N 1
ATOM 667 C CA . PRO A 1 82 ? 0.728 -20.874 -5.248 1.00 76.94 82 PRO A CA 1
ATOM 668 C C . PRO A 1 82 ? 0.050 -20.708 -3.880 1.00 76.94 82 PRO A C 1
ATOM 670 O O . PRO A 1 82 ? -0.971 -20.061 -3.756 1.00 76.94 82 PRO A O 1
ATOM 673 N N . SER A 1 83 ? 0.652 -21.219 -2.801 1.00 77.62 83 SER A N 1
ATOM 674 C CA . SER A 1 83 ? 0.149 -21.018 -1.434 1.00 77.62 83 SER A CA 1
ATOM 675 C C . SER A 1 83 ? 0.215 -19.569 -0.923 1.00 77.62 83 SER A C 1
ATOM 677 O O . SER A 1 83 ? -0.126 -19.330 0.231 1.00 77.62 83 SER A O 1
ATOM 679 N N . TRP A 1 84 ? 0.776 -18.634 -1.689 1.00 84.12 84 TRP A N 1
ATOM 680 C CA . TRP A 1 84 ? 0.891 -17.217 -1.330 1.00 84.12 84 TRP A CA 1
ATOM 681 C C . TRP A 1 84 ? -0.118 -16.338 -2.072 1.00 84.12 84 TRP A C 1
ATOM 683 O O . TRP A 1 84 ? -0.122 -15.137 -1.824 1.00 84.12 84 TRP A O 1
ATOM 693 N N . SER A 1 85 ? -0.970 -16.939 -2.909 1.00 79.38 85 SER A N 1
ATOM 694 C CA . SER A 1 85 ? -1.920 -16.249 -3.787 1.00 79.38 85 SER A CA 1
ATOM 695 C C . SER A 1 85 ? -3.237 -15.848 -3.111 1.00 79.38 85 SER A C 1
ATOM 697 O O . SER A 1 85 ? -4.257 -15.714 -3.775 1.00 79.38 85 SER A O 1
ATOM 699 N N . ASN A 1 86 ? -3.276 -15.798 -1.778 1.00 85.50 86 ASN A N 1
ATOM 700 C CA . ASN A 1 86 ? -4.498 -15.518 -1.030 1.00 85.50 86 ASN A CA 1
ATOM 701 C C . ASN A 1 86 ? -4.253 -14.376 -0.054 1.00 85.50 86 ASN A C 1
ATOM 703 O O . ASN A 1 86 ? -3.247 -14.377 0.662 1.00 85.50 86 ASN A O 1
ATOM 707 N N . ASN A 1 87 ? -5.225 -13.469 0.025 1.00 91.62 87 ASN A N 1
ATOM 708 C CA . ASN A 1 87 ? -5.297 -12.486 1.093 1.00 91.62 87 ASN A CA 1
ATOM 709 C C . ASN A 1 87 ? -5.676 -13.190 2.397 1.00 91.62 87 ASN A C 1
ATOM 711 O O . ASN A 1 87 ? -6.765 -13.756 2.499 1.00 91.62 87 ASN A O 1
ATOM 715 N N . GLU A 1 88 ? -4.787 -13.201 3.386 1.00 95.06 88 GLU A N 1
ATOM 716 C CA . GLU A 1 88 ? -5.051 -13.925 4.629 1.00 95.06 88 GLU A CA 1
ATOM 717 C C . GLU A 1 88 ? -4.186 -13.456 5.807 1.00 95.06 88 GLU A C 1
ATOM 719 O O . GLU A 1 88 ? -3.052 -12.994 5.664 1.00 95.06 88 GLU A O 1
ATOM 724 N N . TRP A 1 89 ? -4.689 -13.677 7.019 1.00 97.00 89 TRP A N 1
ATOM 725 C CA . TRP A 1 89 ? -3.902 -13.561 8.243 1.00 97.00 89 TRP A CA 1
ATOM 726 C C . TRP A 1 89 ? -2.986 -14.776 8.431 1.00 97.00 89 TRP A C 1
ATOM 728 O O . TRP A 1 89 ? -3.410 -15.817 8.949 1.00 97.00 89 TRP A O 1
ATOM 738 N N . ILE A 1 90 ? -1.703 -14.629 8.098 1.00 96.62 90 ILE A N 1
ATOM 739 C CA . ILE A 1 90 ? -0.684 -15.668 8.304 1.00 96.62 90 ILE A CA 1
ATOM 740 C C . ILE A 1 90 ? 0.080 -15.478 9.611 1.00 96.62 90 ILE A C 1
ATOM 742 O O . ILE A 1 90 ? 0.168 -14.382 10.156 1.00 96.62 90 ILE A O 1
ATOM 746 N N . SER A 1 91 ? 0.684 -16.555 10.119 1.00 97.56 91 SER A N 1
ATOM 747 C CA . SER A 1 91 ? 1.582 -16.455 11.277 1.00 97.56 91 SER A CA 1
ATOM 748 C C . SER A 1 91 ? 2.766 -15.524 10.986 1.00 97.56 91 SER A C 1
ATOM 750 O O . SER A 1 91 ? 3.312 -15.549 9.881 1.00 97.56 91 SER A O 1
ATOM 752 N N . LYS A 1 92 ? 3.250 -14.788 11.993 1.00 96.50 92 LYS A N 1
ATOM 753 C CA . LYS A 1 92 ? 4.464 -13.954 11.871 1.00 96.50 92 LYS A CA 1
ATOM 754 C C . LYS A 1 92 ? 5.676 -14.742 11.369 1.00 96.50 92 LYS A C 1
ATOM 756 O O . LYS A 1 92 ? 6.500 -14.210 10.637 1.00 96.50 92 LYS A O 1
ATOM 761 N N . SER A 1 93 ? 5.797 -16.019 11.744 1.00 97.00 93 SER A N 1
ATOM 762 C CA . SER A 1 93 ? 6.895 -16.870 11.273 1.00 97.00 93 SER A CA 1
ATOM 763 C C . SER A 1 93 ? 6.831 -17.110 9.763 1.00 97.00 93 SER A C 1
ATOM 765 O O . SER A 1 93 ? 7.857 -16.985 9.091 1.00 97.00 93 SER A O 1
ATOM 767 N N . GLU A 1 94 ? 5.644 -17.417 9.234 1.00 96.31 94 GLU A N 1
ATOM 768 C CA . GLU A 1 94 ? 5.443 -17.567 7.791 1.00 96.31 94 GLU A CA 1
ATOM 769 C C . GLU A 1 94 ? 5.608 -16.218 7.088 1.00 96.31 94 GLU A C 1
ATOM 771 O O . GLU A 1 94 ? 6.365 -16.154 6.127 1.00 96.31 94 GLU A O 1
ATOM 776 N N . PHE A 1 95 ? 5.030 -15.132 7.614 1.00 95.69 95 PHE A N 1
ATOM 777 C CA . PHE A 1 95 ? 5.210 -13.781 7.071 1.00 95.69 95 PHE A CA 1
ATOM 778 C C . PHE A 1 95 ? 6.693 -13.437 6.903 1.00 95.69 95 PHE A C 1
ATOM 780 O O . PHE A 1 95 ? 7.158 -13.164 5.798 1.00 95.69 95 PHE A O 1
ATOM 787 N N . ASN A 1 96 ? 7.478 -13.592 7.971 1.00 95.69 96 ASN A N 1
ATOM 788 C CA . ASN A 1 96 ? 8.908 -13.297 7.961 1.00 95.69 96 ASN A CA 1
ATOM 789 C C . ASN A 1 96 ? 9.691 -14.160 6.965 1.00 95.69 96 ASN A C 1
ATOM 791 O O . ASN A 1 96 ? 10.712 -13.735 6.422 1.00 95.69 96 ASN A O 1
ATOM 795 N N . LYS A 1 97 ? 9.245 -15.397 6.734 1.00 95.31 97 LYS A N 1
ATOM 796 C CA . LYS A 1 97 ? 9.828 -16.278 5.722 1.00 95.31 97 LYS A CA 1
ATOM 797 C C . LYS A 1 97 ? 9.503 -15.785 4.314 1.00 95.31 97 LYS A C 1
ATOM 799 O O . LYS A 1 97 ? 10.411 -15.793 3.486 1.00 95.31 97 LYS A O 1
ATOM 804 N N . ARG A 1 98 ? 8.270 -15.339 4.045 1.00 93.88 98 ARG A N 1
ATOM 805 C CA . ARG A 1 98 ? 7.888 -14.769 2.742 1.00 93.88 98 ARG A CA 1
ATOM 806 C C . ARG A 1 98 ? 8.699 -13.502 2.440 1.00 93.88 98 ARG A C 1
ATOM 808 O O . ARG A 1 98 ? 9.317 -13.436 1.383 1.00 93.88 98 ARG A O 1
ATOM 815 N N . ILE A 1 99 ? 8.840 -12.587 3.405 1.00 93.56 99 ILE A N 1
ATOM 816 C CA . ILE A 1 99 ? 9.663 -11.366 3.264 1.00 93.56 99 ILE A CA 1
ATOM 817 C C . ILE A 1 99 ? 11.128 -11.688 2.938 1.00 93.56 99 ILE A C 1
ATOM 819 O O . ILE A 1 99 ? 11.705 -11.096 2.033 1.00 93.56 99 ILE A O 1
ATOM 823 N N . LYS A 1 100 ? 11.735 -12.675 3.610 1.00 93.38 100 LYS A N 1
ATOM 824 C CA . LYS A 1 100 ? 13.113 -13.107 3.302 1.00 93.38 100 LYS A CA 1
ATOM 825 C C . LYS A 1 100 ? 13.271 -13.662 1.889 1.00 93.38 100 LYS A C 1
ATOM 827 O O . LYS A 1 100 ? 14.350 -13.560 1.315 1.00 93.38 100 LYS A O 1
ATOM 832 N N . VAL A 1 101 ? 12.234 -14.308 1.360 1.00 91.31 101 VAL A N 1
ATOM 833 C CA . VAL A 1 101 ? 12.244 -14.808 -0.016 1.00 91.31 101 VAL A CA 1
ATOM 834 C C . VAL A 1 101 ? 12.095 -13.655 -0.998 1.00 91.31 101 VAL A C 1
ATOM 836 O O . VAL A 1 101 ? 12.851 -13.646 -1.961 1.00 91.31 101 VAL A O 1
ATOM 839 N N . ILE A 1 102 ? 11.204 -12.693 -0.738 1.00 89.25 102 ILE A N 1
ATOM 840 C CA . ILE A 1 102 ? 11.076 -11.466 -1.543 1.00 89.25 102 ILE A CA 1
ATOM 841 C C . ILE A 1 102 ? 12.423 -10.748 -1.602 1.00 89.25 102 ILE A C 1
ATOM 843 O O . ILE A 1 102 ? 13.019 -10.694 -2.666 1.00 89.25 102 ILE A O 1
ATOM 847 N N . ALA A 1 103 ? 13.000 -10.381 -0.456 1.00 90.81 103 ALA A N 1
ATOM 848 C CA . ALA A 1 103 ? 14.288 -9.684 -0.389 1.00 90.81 103 ALA A CA 1
ATOM 849 C C . ALA A 1 103 ? 15.451 -10.420 -1.087 1.00 90.81 103 ALA A C 1
ATOM 851 O O . ALA A 1 103 ? 16.451 -9.810 -1.448 1.00 90.81 103 ALA A O 1
ATOM 852 N N . LYS A 1 104 ? 15.365 -11.749 -1.243 1.00 89.75 104 LYS A N 1
ATOM 853 C CA . LYS A 1 104 ? 16.365 -12.537 -1.980 1.00 89.75 104 LYS A CA 1
ATOM 854 C C . LYS A 1 104 ? 16.196 -12.421 -3.502 1.00 89.75 104 LYS A C 1
ATOM 856 O O . LYS A 1 104 ? 17.183 -12.588 -4.216 1.00 89.75 104 LYS A O 1
ATOM 861 N N . HIS A 1 105 ? 14.966 -12.235 -3.973 1.00 86.19 105 HIS A N 1
ATOM 862 C CA . HIS A 1 105 ? 14.620 -12.132 -5.393 1.00 86.19 105 HIS A CA 1
ATOM 863 C C . HIS A 1 105 ? 14.502 -10.691 -5.883 1.00 86.19 105 HIS A C 1
ATOM 865 O O . HIS A 1 105 ? 14.566 -10.504 -7.092 1.00 86.19 105 HIS A O 1
ATOM 871 N N . ASN A 1 106 ? 14.394 -9.713 -4.979 1.00 82.31 106 ASN A N 1
ATOM 872 C CA . ASN A 1 106 ? 14.634 -8.301 -5.258 1.00 82.31 106 ASN A CA 1
ATOM 873 C C . ASN A 1 106 ? 15.992 -8.188 -5.965 1.00 82.31 106 ASN A C 1
ATOM 875 O O . ASN A 1 106 ? 17.058 -8.405 -5.373 1.00 82.31 106 ASN A O 1
ATOM 879 N N . VAL A 1 107 ? 15.938 -8.016 -7.283 1.00 65.12 107 VAL A N 1
ATOM 880 C CA . VAL A 1 107 ? 17.108 -7.996 -8.152 1.00 65.12 107 VAL A CA 1
ATOM 881 C C . VAL A 1 107 ? 17.819 -6.674 -7.930 1.00 65.12 107 VAL A C 1
ATOM 883 O O . VAL A 1 107 ? 17.197 -5.630 -7.823 1.00 65.12 107 VAL A O 1
ATOM 886 N N . LYS A 1 108 ? 19.153 -6.684 -7.913 1.00 58.66 108 LYS A N 1
ATOM 887 C CA . LYS A 1 108 ? 19.944 -5.441 -7.915 1.00 58.66 108 LYS A CA 1
ATOM 888 C C . LYS A 1 108 ? 19.930 -4.759 -9.289 1.00 58.66 108 LYS A C 1
ATOM 890 O O . LYS A 1 108 ? 20.967 -4.260 -9.719 1.00 58.66 108 LYS A O 1
ATOM 895 N N . ASP A 1 109 ? 18.806 -4.814 -9.988 1.00 54.34 109 ASP A N 1
ATOM 896 C CA . ASP A 1 109 ? 18.564 -3.975 -11.142 1.00 54.34 109 ASP A CA 1
ATOM 897 C C . ASP A 1 109 ? 17.785 -2.753 -10.642 1.00 54.34 109 ASP A C 1
ATOM 899 O O . ASP A 1 109 ? 16.617 -2.878 -10.280 1.00 54.34 109 ASP A O 1
ATOM 903 N N . PRO A 1 110 ? 18.442 -1.591 -10.503 1.00 54.91 110 PRO A N 1
ATOM 904 C CA . PRO A 1 110 ? 17.783 -0.378 -10.043 1.00 54.91 110 PRO A CA 1
ATOM 905 C C . PRO A 1 110 ? 16.824 0.197 -11.090 1.00 54.91 110 PRO A C 1
ATOM 907 O O . PRO A 1 110 ? 16.122 1.156 -10.775 1.00 54.91 110 PRO A O 1
ATOM 910 N N . SER A 1 111 ? 16.798 -0.336 -12.320 1.00 57.03 111 SER A N 1
ATOM 911 C CA . SER A 1 111 ? 15.797 0.057 -13.304 1.00 57.03 111 SER A CA 1
ATOM 912 C C . SER A 1 111 ? 14.463 -0.593 -12.947 1.00 57.03 111 SER A C 1
ATOM 914 O O . SER A 1 111 ? 14.098 -1.670 -13.403 1.00 57.03 111 SER A O 1
ATOM 916 N N . ASN A 1 112 ? 13.731 0.066 -12.053 1.00 61.50 112 ASN A N 1
ATOM 917 C CA . ASN A 1 112 ? 12.301 -0.144 -11.965 1.00 61.50 112 ASN A CA 1
ATOM 918 C C . ASN A 1 112 ? 11.698 0.254 -13.323 1.00 61.50 112 ASN A C 1
ATOM 920 O O . ASN A 1 112 ? 11.780 1.434 -13.667 1.00 61.50 112 ASN A O 1
ATOM 924 N N . PRO A 1 113 ? 11.101 -0.671 -14.088 1.00 67.00 113 PRO A N 1
ATOM 925 C CA . PRO A 1 113 ? 10.578 -0.330 -15.404 1.00 67.00 113 PRO A CA 1
ATOM 926 C C . PRO A 1 113 ? 9.266 0.463 -15.308 1.00 67.00 113 PRO A C 1
ATOM 928 O O . PRO A 1 113 ? 8.776 0.941 -16.325 1.00 67.00 113 PRO A O 1
ATOM 931 N N . TYR A 1 114 ? 8.694 0.588 -14.102 1.00 76.56 114 TYR A N 1
ATOM 932 C CA . TYR A 1 114 ? 7.401 1.219 -13.887 1.00 76.56 114 TYR A CA 1
ATOM 933 C C . TYR A 1 114 ? 7.507 2.708 -13.564 1.00 76.56 114 TYR A C 1
ATOM 935 O O . TYR A 1 114 ? 8.047 3.099 -12.526 1.00 76.56 114 TYR A O 1
ATOM 943 N N . ILE A 1 115 ? 6.888 3.538 -14.391 1.00 83.62 115 ILE A N 1
ATOM 944 C CA . ILE A 1 115 ? 6.586 4.933 -14.068 1.00 83.62 115 ILE A CA 1
ATOM 945 C C . ILE A 1 115 ? 5.203 4.963 -13.428 1.00 83.62 115 ILE A C 1
ATOM 947 O O . ILE A 1 115 ? 4.265 4.419 -13.999 1.00 83.62 115 ILE A O 1
ATOM 951 N N . HIS A 1 116 ? 5.072 5.590 -12.260 1.00 89.81 116 HIS A N 1
ATOM 952 C CA . HIS A 1 116 ? 3.794 5.708 -11.560 1.00 89.81 116 HIS A CA 1
ATOM 953 C C . HIS A 1 116 ? 3.232 7.124 -11.681 1.00 89.81 116 HIS A C 1
ATOM 955 O O . HIS A 1 116 ? 3.949 8.103 -11.478 1.00 89.81 116 HIS A O 1
ATOM 961 N N . GLU A 1 117 ? 1.934 7.218 -11.938 1.00 93.06 117 GLU A N 1
ATOM 962 C CA . GLU A 1 117 ? 1.159 8.452 -11.943 1.00 93.06 117 GLU A CA 1
ATOM 963 C C . GLU A 1 117 ? -0.003 8.326 -10.953 1.00 93.06 117 GLU A C 1
ATOM 965 O O . GLU A 1 117 ? -0.751 7.346 -10.958 1.00 93.06 117 GLU A O 1
ATOM 970 N N . LEU A 1 118 ? -0.153 9.324 -10.080 1.00 96.12 118 LEU A N 1
ATOM 971 C CA . LEU A 1 118 ? -1.301 9.427 -9.184 1.00 96.12 118 LEU A CA 1
ATOM 972 C C . LEU A 1 118 ? -2.395 10.242 -9.876 1.00 96.12 118 LEU A C 1
ATOM 974 O O . LEU A 1 118 ? -2.217 11.427 -10.158 1.00 96.12 118 LEU A O 1
ATOM 978 N N . LEU A 1 119 ? -3.544 9.615 -10.111 1.00 96.00 119 LEU A N 1
ATOM 979 C CA . LEU A 1 119 ? -4.709 10.265 -10.706 1.00 96.00 119 LEU A CA 1
ATOM 980 C C . LEU A 1 119 ? -5.519 11.032 -9.644 1.00 96.00 119 LEU A C 1
ATOM 982 O O . LEU A 1 119 ? -5.349 10.795 -8.447 1.00 96.00 119 LEU A O 1
ATOM 986 N N . PRO A 1 120 ? -6.437 11.936 -10.045 1.00 96.56 120 PRO A N 1
ATOM 987 C CA . PRO A 1 120 ? -7.318 12.628 -9.106 1.00 96.56 120 PRO A CA 1
ATOM 988 C C . PRO A 1 120 ? -8.087 11.667 -8.182 1.00 96.56 120 PRO A C 1
ATOM 990 O O . PRO A 1 120 ? -8.447 10.560 -8.596 1.00 96.56 120 PRO A O 1
ATOM 993 N N . PRO A 1 121 ? -8.405 12.081 -6.941 1.00 96.50 121 PRO A N 1
ATOM 994 C CA . PRO A 1 121 ? -8.946 11.161 -5.958 1.00 96.50 121 PRO A CA 1
ATOM 995 C C . PRO A 1 121 ? -10.391 10.792 -6.310 1.00 96.50 121 PRO A C 1
ATOM 997 O O . PRO A 1 121 ? -11.229 11.668 -6.532 1.00 96.50 121 PRO A O 1
ATOM 1000 N N . LYS A 1 122 ? -10.708 9.493 -6.286 1.00 95.06 122 LYS A N 1
ATOM 1001 C CA . LYS A 1 122 ? -12.083 8.982 -6.431 1.00 95.06 122 LYS A CA 1
ATOM 1002 C C . LYS A 1 122 ? -12.937 9.305 -5.207 1.00 95.06 122 LYS A C 1
ATOM 1004 O O . LYS A 1 122 ? -14.143 9.510 -5.316 1.00 95.06 122 LYS A O 1
ATOM 1009 N N . ALA A 1 123 ? -12.315 9.354 -4.031 1.00 95.25 123 ALA A N 1
ATOM 1010 C CA . ALA A 1 123 ? -12.995 9.662 -2.782 1.00 95.25 123 ALA A CA 1
ATOM 1011 C C . ALA A 1 123 ? -12.074 10.412 -1.819 1.00 95.25 123 ALA A C 1
ATOM 1013 O O . ALA A 1 123 ? -10.890 10.104 -1.721 1.00 95.25 123 ALA A O 1
ATOM 1014 N N . ASN A 1 124 ? -12.647 11.357 -1.074 1.00 95.69 124 ASN A N 1
ATOM 1015 C CA . ASN A 1 124 ? -11.997 12.070 0.020 1.00 95.69 124 ASN A CA 1
ATOM 1016 C C . ASN A 1 124 ? -13.034 12.327 1.123 1.00 95.69 124 ASN A C 1
ATOM 1018 O O . ASN A 1 124 ? -13.964 13.116 0.933 1.00 95.69 124 ASN A O 1
ATOM 1022 N N . LEU A 1 125 ? -12.935 11.615 2.245 1.00 94.69 125 LEU A N 1
ATOM 1023 C CA . LEU A 1 125 ? -13.972 11.621 3.278 1.00 94.69 125 LEU A CA 1
ATOM 1024 C C . LEU A 1 125 ? -13.425 11.303 4.672 1.00 94.69 125 LEU A C 1
ATOM 1026 O O . LEU A 1 125 ? -12.400 10.648 4.832 1.00 94.69 125 LEU A O 1
ATOM 1030 N N . LEU A 1 126 ? -14.150 11.738 5.702 1.00 94.69 126 LEU A N 1
ATOM 1031 C CA . LEU A 1 126 ? -13.833 11.439 7.098 1.00 94.69 126 LEU A CA 1
ATOM 1032 C C . LEU A 1 126 ? -14.650 10.235 7.596 1.00 94.69 126 LEU A C 1
ATOM 1034 O O . LEU A 1 126 ? -15.877 10.254 7.530 1.00 94.69 126 LEU A O 1
ATOM 1038 N N . THR A 1 127 ? -13.973 9.227 8.144 1.00 93.75 127 THR A N 1
ATOM 1039 C CA . THR A 1 127 ? -14.554 8.011 8.751 1.00 93.75 127 THR A CA 1
ATOM 1040 C C . THR A 1 127 ? -14.149 7.858 10.217 1.00 93.75 127 THR A C 1
ATOM 1042 O O . THR A 1 127 ? -13.330 8.626 10.730 1.00 93.75 127 THR A O 1
ATOM 1045 N N . GLN A 1 128 ? -14.652 6.818 10.899 1.00 92.06 128 GLN A N 1
ATOM 1046 C CA . GLN A 1 128 ? -14.116 6.417 12.206 1.00 92.06 128 GLN A CA 1
ATOM 1047 C C . GLN A 1 128 ? -12.643 5.981 12.149 1.00 92.06 128 GLN A C 1
ATOM 1049 O O . GLN A 1 128 ? -11.925 6.153 13.136 1.00 92.06 128 GLN A O 1
ATOM 1054 N N . SER A 1 129 ? -12.184 5.451 11.011 1.00 92.31 129 SER A N 1
ATOM 1055 C CA . SER A 1 129 ? -10.791 5.042 10.796 1.00 92.31 129 SER A CA 1
ATOM 1056 C C . SER A 1 129 ? -9.835 6.221 10.587 1.00 92.31 129 SER A C 1
ATOM 1058 O O . SER A 1 129 ? -8.623 6.051 10.717 1.00 92.31 129 SER A O 1
ATOM 1060 N N . GLY A 1 130 ? -10.364 7.413 10.303 1.00 94.88 130 GLY A N 1
ATOM 1061 C CA . GLY A 1 130 ? -9.595 8.606 9.972 1.00 94.88 130 GLY A CA 1
ATOM 1062 C C . GLY A 1 130 ? -10.087 9.258 8.687 1.00 94.88 130 GLY A C 1
ATOM 1063 O O . GLY A 1 130 ? -11.189 8.978 8.212 1.00 94.88 130 GLY A O 1
ATOM 1064 N N . GLU A 1 131 ? -9.278 10.143 8.123 1.00 96.56 131 GLU A N 1
ATOM 1065 C CA . GLU A 1 131 ? -9.526 10.631 6.767 1.00 96.56 131 GLU A CA 1
ATOM 1066 C C . GLU A 1 131 ? -9.089 9.560 5.769 1.00 96.56 131 GLU A C 1
ATOM 1068 O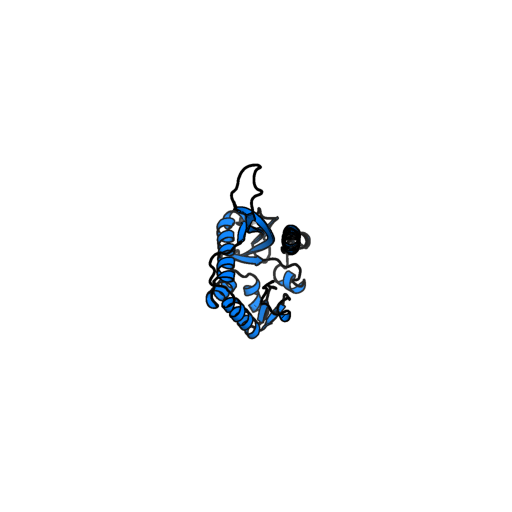 O . GLU A 1 131 ? -7.989 9.027 5.877 1.00 96.56 131 GLU A O 1
ATOM 1073 N N . ILE A 1 132 ? -9.965 9.237 4.825 1.00 97.19 132 ILE A N 1
ATOM 1074 C CA . ILE A 1 132 ? -9.711 8.301 3.738 1.00 97.19 132 ILE A CA 1
ATOM 1075 C C . ILE A 1 132 ? -9.597 9.096 2.448 1.00 97.19 132 ILE A C 1
ATOM 1077 O O . ILE A 1 132 ? -10.495 9.878 2.126 1.00 97.19 132 ILE A O 1
ATOM 1081 N N . CYS A 1 133 ? -8.534 8.825 1.696 1.00 97.62 133 CYS A N 1
ATOM 1082 C CA . CYS A 1 133 ? -8.420 9.222 0.310 1.00 97.62 133 CYS A CA 1
ATOM 1083 C C . CYS A 1 133 ? -8.185 8.014 -0.594 1.00 97.62 133 CYS A C 1
ATOM 1085 O O . CYS A 1 133 ? -7.230 7.266 -0.403 1.00 97.62 133 CYS A O 1
ATOM 1087 N N . VAL A 1 134 ? -9.068 7.824 -1.570 1.00 97.69 134 VAL A N 1
ATOM 1088 C CA . VAL A 1 134 ? -8.929 6.777 -2.586 1.00 97.69 134 VAL A CA 1
ATOM 1089 C C . VAL A 1 134 ? -8.314 7.418 -3.817 1.00 97.69 134 VAL A C 1
ATOM 1091 O O . VAL A 1 134 ? -8.953 8.257 -4.454 1.00 97.69 134 VAL A O 1
ATOM 1094 N N . VAL A 1 135 ? -7.078 7.040 -4.120 1.00 97.94 135 VAL A N 1
ATOM 1095 C CA . VAL A 1 135 ? -6.277 7.608 -5.205 1.00 97.94 135 VAL A CA 1
ATOM 1096 C C . VAL A 1 135 ? -5.933 6.484 -6.180 1.00 97.94 135 VAL A C 1
ATOM 1098 O O . VAL A 1 135 ? -5.242 5.541 -5.782 1.00 97.94 135 VAL A O 1
ATOM 1101 N N . PRO A 1 136 ? -6.404 6.547 -7.434 1.00 96.75 136 PRO A N 1
ATOM 1102 C CA . PRO A 1 136 ? -5.965 5.616 -8.460 1.00 96.75 136 PRO A CA 1
ATOM 1103 C C . PRO A 1 136 ? -4.490 5.857 -8.771 1.00 96.75 136 PRO A C 1
ATOM 1105 O O . PRO A 1 136 ? -4.072 6.999 -8.971 1.00 96.75 136 PRO A O 1
ATOM 1108 N N . VAL A 1 137 ? -3.710 4.784 -8.808 1.00 94.88 137 VAL A N 1
ATOM 1109 C CA . VAL A 1 137 ? -2.309 4.805 -9.225 1.00 94.88 137 VAL A CA 1
ATOM 1110 C C . VAL A 1 137 ? -2.211 4.028 -10.521 1.00 94.88 137 VAL A C 1
ATOM 1112 O O . VAL A 1 137 ? -2.475 2.823 -10.547 1.00 94.88 137 VAL A O 1
ATOM 1115 N N . GLN A 1 138 ? -1.849 4.738 -11.578 1.00 92.38 138 GLN A N 1
ATOM 1116 C CA . GLN A 1 138 ? -1.584 4.171 -12.885 1.00 92.38 138 GLN A CA 1
ATOM 1117 C C . GLN A 1 138 ? -0.086 3.919 -12.998 1.00 92.38 138 GLN A C 1
ATOM 1119 O O . GLN A 1 138 ? 0.715 4.770 -12.606 1.00 92.38 138 GLN A O 1
ATOM 1124 N N . ALA A 1 139 ? 0.305 2.749 -13.482 1.00 88.88 139 ALA A N 1
ATOM 1125 C CA . ALA A 1 139 ? 1.696 2.448 -13.759 1.00 88.88 139 ALA A CA 1
ATOM 1126 C C . ALA A 1 139 ? 1.889 2.114 -15.228 1.00 88.88 139 ALA A C 1
ATOM 1128 O O . ALA A 1 139 ? 1.070 1.423 -15.836 1.00 88.88 139 ALA A O 1
ATOM 1129 N N . TYR A 1 140 ? 3.012 2.567 -15.761 1.00 86.12 140 TYR A N 1
ATOM 1130 C CA . TYR A 1 140 ? 3.377 2.407 -17.154 1.00 86.12 140 TYR A CA 1
ATOM 1131 C C . TYR A 1 140 ? 4.746 1.755 -17.287 1.00 86.12 140 TYR A C 1
ATOM 1133 O O . TYR A 1 140 ? 5.621 2.000 -16.463 1.00 86.12 140 TYR A O 1
ATOM 1141 N N . LEU A 1 141 ? 4.940 0.969 -18.339 1.00 83.12 141 LEU A N 1
ATOM 1142 C CA . LEU A 1 141 ? 6.205 0.361 -18.731 1.00 83.12 141 LEU A CA 1
ATOM 1143 C C . LEU A 1 141 ? 6.784 1.094 -19.939 1.00 83.12 141 LEU A C 1
ATOM 1145 O O . LEU A 1 141 ? 6.091 1.291 -20.935 1.00 83.12 141 LEU A O 1
ATOM 1149 N N . GLU A 1 142 ? 8.064 1.445 -19.877 1.00 81.31 142 GLU A N 1
ATOM 1150 C CA . GLU A 1 142 ? 8.813 1.853 -21.067 1.00 81.31 142 GLU A CA 1
ATOM 1151 C C . GLU A 1 142 ? 9.280 0.606 -21.829 1.00 81.31 142 GLU A C 1
ATOM 1153 O O . GLU A 1 142 ? 9.989 -0.243 -21.285 1.00 81.31 142 GLU A O 1
ATOM 1158 N N . VAL A 1 143 ? 8.874 0.486 -23.092 1.00 78.62 143 VAL A N 1
ATOM 1159 C CA . VAL A 1 143 ? 9.201 -0.642 -23.970 1.00 78.62 143 VAL A CA 1
ATOM 1160 C C . VAL A 1 143 ? 9.920 -0.112 -25.204 1.00 78.62 143 VAL A C 1
ATOM 1162 O O . VAL A 1 143 ? 9.426 0.790 -25.878 1.00 78.62 143 VAL A O 1
ATOM 1165 N N . GLU A 1 144 ? 11.091 -0.670 -25.510 1.00 79.94 144 GLU A N 1
ATOM 1166 C CA . GLU A 1 144 ? 11.750 -0.437 -26.797 1.00 79.94 144 GLU A CA 1
ATOM 1167 C C . GLU A 1 144 ? 11.077 -1.302 -27.869 1.00 79.94 144 GLU A C 1
ATOM 1169 O O . GLU A 1 144 ? 11.027 -2.527 -27.740 1.00 79.94 144 GLU A O 1
ATOM 1174 N N . VAL A 1 145 ? 10.566 -0.670 -28.923 1.00 78.25 145 VAL A N 1
ATOM 1175 C CA . VAL A 1 145 ? 9.984 -1.334 -30.094 1.00 78.25 145 VAL A CA 1
ATOM 1176 C C . VAL A 1 145 ? 10.791 -0.984 -31.340 1.00 78.25 145 VAL A C 1
ATOM 1178 O O . VAL A 1 145 ? 11.406 0.083 -31.427 1.00 78.25 145 VAL A O 1
ATOM 1181 N N . ASP A 1 146 ? 10.826 -1.901 -32.302 1.00 77.50 146 ASP A N 1
ATOM 1182 C CA . ASP A 1 146 ? 11.452 -1.641 -33.596 1.00 77.50 146 ASP A CA 1
ATOM 1183 C C . ASP A 1 146 ? 10.591 -0.623 -34.356 1.00 77.50 146 ASP A C 1
ATOM 1185 O O . ASP A 1 146 ? 9.416 -0.879 -34.617 1.00 77.50 146 ASP A O 1
ATOM 1189 N N . ALA A 1 147 ? 11.158 0.534 -34.706 1.00 71.75 147 ALA A N 1
ATOM 1190 C CA . ALA A 1 147 ? 10.427 1.535 -35.471 1.00 71.75 147 ALA A CA 1
ATOM 1191 C C . ALA A 1 147 ? 10.188 1.018 -36.897 1.00 71.75 147 ALA A C 1
ATOM 1193 O O . ALA A 1 147 ? 11.097 0.456 -37.523 1.00 71.75 147 ALA A O 1
ATOM 1194 N N . GLU A 1 148 ? 8.979 1.221 -37.430 1.00 66.56 148 GLU A N 1
ATOM 1195 C CA . GLU A 1 148 ? 8.706 0.886 -38.826 1.00 66.56 148 GLU A CA 1
ATOM 1196 C C . GLU A 1 148 ? 9.647 1.691 -39.739 1.00 66.56 148 GLU A C 1
ATOM 1198 O O . GLU A 1 148 ? 9.746 2.914 -39.606 1.00 66.56 148 GLU A O 1
ATOM 1203 N N . PRO A 1 149 ? 10.370 1.037 -40.665 1.00 60.47 149 PRO A N 1
ATOM 1204 C CA . PRO A 1 149 ? 11.275 1.749 -41.549 1.00 60.47 149 PRO A CA 1
ATOM 1205 C C . PRO A 1 149 ? 10.473 2.636 -42.505 1.00 60.47 149 PRO A C 1
ATOM 1207 O O . PRO A 1 149 ? 9.702 2.137 -43.327 1.00 60.47 149 PRO A O 1
ATOM 1210 N N . ASP A 1 150 ? 10.703 3.949 -42.445 1.00 64.56 150 ASP A N 1
ATOM 1211 C CA . ASP A 1 150 ? 10.224 4.882 -43.464 1.00 64.56 150 ASP A CA 1
ATOM 1212 C C . ASP A 1 150 ? 10.735 4.444 -44.851 1.00 64.56 150 ASP A C 1
ATOM 1214 O O . ASP A 1 150 ? 11.903 4.065 -45.010 1.00 64.56 150 ASP A O 1
ATOM 1218 N N . GLU A 1 151 ? 9.867 4.491 -45.875 1.00 58.66 151 GLU A N 1
ATOM 1219 C CA . GLU A 1 151 ? 10.198 4.079 -47.247 1.00 58.66 151 GLU A CA 1
ATOM 1220 C C . GLU A 1 151 ? 11.450 4.818 -47.767 1.00 58.66 151 GLU A C 1
ATOM 1222 O O . GLU A 1 151 ? 11.380 5.929 -48.295 1.00 58.66 151 GLU A O 1
ATOM 1227 N N . GLY A 1 152 ? 12.616 4.175 -47.657 1.00 63.34 152 GLY A N 1
ATOM 1228 C CA . GLY A 1 152 ? 13.894 4.689 -48.152 1.00 63.34 152 GLY A CA 1
ATOM 1229 C C . GLY A 1 152 ? 15.017 4.801 -47.119 1.00 63.34 152 GLY A C 1
ATOM 1230 O O . GLY A 1 152 ? 16.154 5.051 -47.532 1.00 63.34 152 GLY A O 1
ATOM 1231 N N . GLU A 1 153 ? 14.763 4.575 -45.826 1.00 58.03 153 GLU A N 1
ATOM 1232 C CA . GLU A 1 153 ? 15.807 4.589 -44.794 1.00 58.03 153 GLU A CA 1
ATOM 1233 C C . GLU A 1 153 ? 16.251 3.172 -44.386 1.00 58.03 153 GLU A C 1
ATOM 1235 O O . GLU A 1 153 ? 15.469 2.328 -43.968 1.00 58.03 153 GLU A O 1
ATOM 1240 N N . ASN A 1 154 ? 17.555 2.900 -44.519 1.00 55.97 154 ASN A N 1
ATOM 1241 C CA . ASN A 1 154 ? 18.201 1.690 -43.999 1.00 55.97 154 ASN A CA 1
ATOM 1242 C C . ASN A 1 154 ? 18.805 1.998 -42.624 1.00 55.97 154 ASN A C 1
ATOM 1244 O O . ASN A 1 154 ? 20.020 2.201 -42.537 1.00 55.97 154 ASN A O 1
ATOM 1248 N N . GLN A 1 155 ? 18.002 2.052 -41.563 1.00 57.56 155 GLN A N 1
ATOM 1249 C CA . GLN A 1 155 ? 18.518 2.021 -40.191 1.00 57.56 155 GLN A CA 1
ATOM 1250 C C . GLN A 1 155 ? 17.600 1.188 -39.296 1.00 57.56 155 GLN A C 1
ATOM 1252 O O . GLN A 1 155 ? 16.387 1.333 -39.339 1.00 57.56 155 GLN A O 1
ATOM 1257 N N . ASN A 1 156 ? 18.205 0.321 -38.480 1.00 57.97 156 ASN A N 1
ATOM 1258 C CA . ASN A 1 156 ? 17.543 -0.288 -37.331 1.00 57.97 156 ASN A CA 1
ATOM 1259 C C . ASN A 1 156 ? 17.390 0.809 -36.271 1.00 57.97 156 ASN A C 1
ATOM 1261 O O . ASN A 1 156 ? 18.307 1.023 -35.473 1.00 57.97 156 ASN A O 1
ATOM 1265 N N . THR A 1 157 ? 16.300 1.562 -36.322 1.00 66.25 157 THR A N 1
ATOM 1266 C CA . THR A 1 157 ? 15.940 2.527 -35.283 1.00 66.25 157 THR A CA 1
ATOM 1267 C C . THR A 1 157 ? 14.969 1.857 -34.323 1.00 66.25 157 THR A C 1
ATOM 1269 O O . THR A 1 157 ? 13.938 1.357 -34.758 1.00 66.25 157 THR A O 1
ATOM 1272 N N . SER A 1 158 ? 15.304 1.823 -33.036 1.00 73.12 158 SER A N 1
ATOM 1273 C CA . SER A 1 158 ? 14.344 1.505 -31.980 1.00 73.12 158 SER A CA 1
ATOM 1274 C C . SER A 1 158 ? 13.699 2.797 -31.480 1.00 73.12 158 SER A C 1
ATOM 1276 O O . SER A 1 158 ? 14.351 3.844 -31.417 1.00 73.12 158 SER A O 1
ATOM 1278 N N . GLU A 1 159 ? 12.421 2.733 -31.132 1.00 78.50 159 GLU A N 1
ATOM 1279 C CA . GLU A 1 159 ? 11.694 3.801 -30.449 1.00 78.50 159 GLU A CA 1
ATOM 1280 C C . GLU A 1 159 ? 11.211 3.318 -29.078 1.00 78.50 159 GLU A C 1
ATOM 1282 O O . GLU A 1 159 ? 10.988 2.129 -28.866 1.00 78.50 159 GLU A O 1
ATOM 1287 N N . THR A 1 160 ? 11.085 4.235 -28.119 1.00 77.38 160 THR A N 1
ATOM 1288 C CA . THR A 1 160 ? 10.561 3.919 -26.785 1.00 77.38 160 THR A CA 1
ATOM 1289 C C . THR A 1 160 ? 9.087 4.293 -26.729 1.00 77.38 160 THR A C 1
ATOM 1291 O O . THR A 1 160 ? 8.735 5.458 -26.923 1.00 77.38 160 THR A O 1
ATOM 1294 N N . VAL A 1 161 ? 8.236 3.317 -26.428 1.00 78.75 161 VAL A N 1
ATOM 1295 C CA . VAL A 1 161 ? 6.795 3.489 -26.227 1.00 78.75 161 VAL A CA 1
ATOM 1296 C C . VAL A 1 161 ? 6.467 3.275 -24.753 1.00 78.75 161 VAL A C 1
ATOM 1298 O O . VAL A 1 161 ? 7.045 2.415 -24.093 1.00 78.75 161 VAL A O 1
ATOM 1301 N N . VAL A 1 162 ? 5.534 4.071 -24.234 1.00 78.88 162 VAL A N 1
ATOM 1302 C CA . VAL A 1 162 ? 5.015 3.939 -22.871 1.00 78.88 162 VAL A CA 1
ATOM 1303 C C . VAL A 1 162 ? 3.711 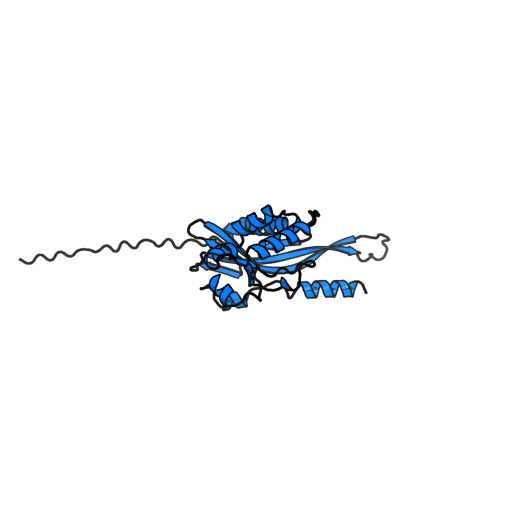3.151 -22.934 1.00 78.88 162 VAL A C 1
ATOM 1305 O O . VAL A 1 162 ? 2.753 3.595 -23.566 1.00 78.88 162 VAL A O 1
ATOM 1308 N N . VAL A 1 163 ? 3.686 1.981 -22.302 1.00 79.38 163 VAL A N 1
ATOM 1309 C CA . VAL A 1 163 ? 2.534 1.073 -22.277 1.00 79.38 163 VAL A CA 1
ATOM 1310 C C . VAL A 1 163 ? 1.926 1.081 -20.885 1.00 79.38 163 VAL A C 1
ATOM 1312 O O . VAL A 1 163 ? 2.639 0.960 -19.892 1.00 79.38 163 VAL A O 1
ATOM 1315 N N . GLU A 1 164 ? 0.609 1.216 -20.798 1.00 80.50 164 GLU A N 1
ATOM 1316 C CA . GLU A 1 164 ? -0.107 1.074 -19.535 1.00 80.50 164 GLU A CA 1
ATOM 1317 C C . GLU A 1 164 ? -0.006 -0.365 -19.020 1.00 80.50 164 GLU A C 1
ATOM 1319 O O . GLU A 1 164 ? -0.297 -1.318 -19.738 1.00 80.50 164 GLU A O 1
ATOM 1324 N N . ALA A 1 165 ? 0.451 -0.519 -17.780 1.00 80.94 165 ALA A N 1
ATOM 1325 C CA . ALA A 1 165 ? 0.702 -1.820 -17.177 1.00 80.94 165 ALA A CA 1
ATOM 1326 C C . ALA A 1 165 ? -0.319 -2.180 -16.098 1.00 80.94 165 ALA A C 1
ATOM 1328 O O . ALA A 1 165 ? -0.636 -3.353 -15.927 1.00 80.94 165 ALA A O 1
ATOM 1329 N N . MET A 1 166 ? -0.790 -1.195 -15.330 1.00 86.06 166 MET A N 1
ATOM 1330 C CA . MET A 1 166 ? -1.769 -1.419 -14.266 1.00 86.06 166 MET A CA 1
ATOM 1331 C C . MET A 1 166 ? -2.451 -0.125 -13.830 1.00 86.06 166 MET A C 1
ATOM 1333 O O . MET A 1 166 ? -1.797 0.910 -13.705 1.00 86.06 166 MET A O 1
ATOM 1337 N N . LEU A 1 167 ? -3.724 -0.232 -13.449 1.00 90.25 167 LEU A N 1
ATOM 1338 C CA . LEU A 1 167 ? -4.453 0.784 -12.695 1.00 90.25 167 LEU A CA 1
ATOM 1339 C C . LEU A 1 167 ? -4.984 0.202 -11.376 1.00 90.25 167 LEU A C 1
ATOM 1341 O O . LEU A 1 167 ? -5.922 -0.598 -11.355 1.00 90.25 167 LEU A O 1
ATOM 1345 N N . ILE A 1 168 ? -4.403 0.622 -10.248 1.00 92.94 168 ILE A N 1
ATOM 1346 C CA . ILE A 1 168 ? -4.766 0.126 -8.910 1.00 92.94 168 ILE A CA 1
ATOM 1347 C C . ILE A 1 168 ? -5.163 1.285 -8.004 1.00 92.94 168 ILE A C 1
ATOM 1349 O O . ILE A 1 168 ? -4.386 2.217 -7.779 1.00 92.94 168 ILE A O 1
ATOM 1353 N N . ASP A 1 169 ? -6.333 1.186 -7.381 1.00 96.19 169 ASP A N 1
ATOM 1354 C CA . ASP A 1 169 ? -6.733 2.136 -6.354 1.00 96.19 169 ASP A CA 1
ATOM 1355 C C . ASP A 1 169 ? -5.972 1.893 -5.053 1.00 96.19 169 ASP A C 1
ATOM 1357 O O . ASP A 1 169 ? -6.009 0.818 -4.447 1.00 96.19 169 ASP A O 1
ATOM 1361 N N . HIS A 1 170 ? -5.301 2.939 -4.590 1.00 97.25 170 HIS A N 1
ATOM 1362 C CA . HIS A 1 170 ? -4.657 2.977 -3.291 1.00 97.25 170 HIS A CA 1
ATOM 1363 C C . HIS A 1 170 ? -5.553 3.725 -2.306 1.00 97.25 170 HIS A C 1
ATOM 1365 O O . HIS A 1 170 ? -5.977 4.859 -2.536 1.00 97.25 170 HIS A O 1
ATOM 1371 N N . ILE A 1 171 ? -5.845 3.078 -1.180 1.00 97.94 171 ILE A N 1
ATOM 1372 C CA . ILE A 1 171 ? -6.635 3.649 -0.093 1.00 97.94 171 ILE A CA 1
ATOM 1373 C C . ILE A 1 171 ? -5.663 4.226 0.934 1.00 97.94 171 ILE A C 1
ATOM 1375 O O . ILE A 1 171 ? -5.117 3.503 1.773 1.00 97.94 171 ILE A O 1
ATOM 1379 N N . PHE A 1 172 ? -5.436 5.533 0.860 1.00 98.44 172 PHE A N 1
ATOM 1380 C CA . PHE A 1 172 ? -4.659 6.285 1.835 1.00 98.44 172 PHE A CA 1
ATOM 1381 C C . PHE A 1 172 ? -5.531 6.631 3.041 1.00 98.44 172 PHE A C 1
ATOM 1383 O O . PHE A 1 172 ? -6.644 7.133 2.900 1.00 98.44 172 PHE A O 1
ATOM 1390 N N . VAL A 1 173 ? -5.026 6.382 4.246 1.00 98.12 173 VAL A N 1
ATOM 1391 C CA . VAL A 1 173 ? -5.734 6.630 5.502 1.00 98.12 173 VAL A CA 1
ATOM 1392 C C . VAL A 1 173 ? -4.874 7.475 6.428 1.00 98.12 173 VAL A C 1
ATOM 1394 O O . VAL A 1 173 ? -3.783 7.059 6.825 1.00 98.12 173 VAL A O 1
ATOM 1397 N N . ARG A 1 174 ? -5.383 8.647 6.813 1.00 97.88 174 ARG A N 1
ATOM 1398 C CA . ARG A 1 174 ? -4.753 9.539 7.787 1.00 97.88 174 ARG A CA 1
ATOM 1399 C C . ARG A 1 174 ? -5.348 9.345 9.168 1.00 97.88 174 ARG A C 1
ATOM 1401 O O . ARG A 1 174 ? -6.533 9.599 9.396 1.00 97.88 174 ARG A O 1
ATOM 1408 N N . ASP A 1 175 ? -4.499 9.021 10.133 1.00 96.12 175 ASP A N 1
ATOM 1409 C CA . ASP A 1 175 ? -4.862 9.127 11.543 1.00 96.12 175 ASP A CA 1
ATOM 1410 C C . ASP A 1 175 ? -4.911 10.608 11.952 1.00 96.12 175 ASP A C 1
ATOM 1412 O O . ASP A 1 175 ? -3.889 11.282 12.076 1.00 96.12 175 ASP A O 1
ATOM 1416 N N . ILE A 1 176 ? -6.118 11.113 12.209 1.00 93.44 176 ILE A N 1
ATOM 1417 C CA . ILE A 1 176 ? -6.377 12.517 12.571 1.00 93.44 176 ILE A CA 1
ATOM 1418 C C . ILE A 1 176 ? -5.672 12.938 13.873 1.00 93.44 176 ILE A C 1
ATOM 1420 O O . ILE A 1 176 ? -5.457 14.126 14.110 1.00 93.44 176 ILE A O 1
ATOM 1424 N N . LYS A 1 177 ? -5.302 11.996 14.751 1.00 92.12 177 LYS A N 1
ATOM 1425 C CA . LYS A 1 177 ? -4.671 12.315 16.042 1.00 92.12 177 LYS A CA 1
ATOM 1426 C C . LYS A 1 177 ? -3.190 12.640 15.908 1.00 92.12 177 LYS A C 1
ATOM 1428 O O . LYS A 1 177 ? -2.673 13.416 16.707 1.00 92.12 177 LYS A O 1
ATOM 1433 N N . ASN A 1 178 ? -2.498 12.001 14.969 1.00 93.69 178 ASN A N 1
ATOM 1434 C CA . ASN A 1 178 ? -1.044 12.115 14.813 1.00 93.69 178 ASN A CA 1
ATOM 1435 C C . ASN A 1 178 ? -0.607 12.500 13.391 1.00 93.69 178 ASN A C 1
ATOM 1437 O O . ASN A 1 178 ? 0.593 12.609 13.153 1.00 93.69 178 ASN A O 1
ATOM 1441 N N . ASN A 1 179 ? -1.563 12.730 12.487 1.00 93.94 179 ASN A N 1
ATOM 1442 C CA . ASN A 1 179 ? -1.378 13.098 11.084 1.00 93.94 179 ASN A CA 1
ATOM 1443 C C . ASN A 1 179 ? -0.522 12.115 10.275 1.00 93.94 179 ASN A C 1
ATOM 1445 O O . ASN A 1 179 ? 0.079 12.506 9.280 1.00 93.94 179 ASN A O 1
ATOM 1449 N N . LYS A 1 180 ? -0.450 10.845 10.685 1.00 96.62 180 LYS A N 1
ATOM 1450 C CA . LYS A 1 180 ? 0.269 9.824 9.922 1.00 96.62 180 LYS A CA 1
ATOM 1451 C C . LYS A 1 180 ? -0.626 9.240 8.843 1.00 96.62 180 LYS A C 1
ATOM 1453 O O . LYS A 1 180 ? -1.730 8.790 9.148 1.00 96.62 180 LYS A O 1
ATOM 1458 N N . TRP A 1 181 ? -0.105 9.207 7.624 1.00 98.19 181 TRP A N 1
ATOM 1459 C CA . TRP A 1 181 ? -0.706 8.517 6.494 1.00 98.19 181 TRP A CA 1
ATOM 1460 C C . TRP A 1 181 ? -0.199 7.080 6.401 1.00 98.19 181 TRP A C 1
ATOM 1462 O O . TRP A 1 181 ? 0.972 6.792 6.651 1.00 98.19 181 TRP A O 1
ATOM 1472 N N . ARG A 1 182 ? -1.110 6.179 6.054 1.00 98.38 182 ARG A N 1
ATOM 1473 C CA . ARG A 1 182 ? -0.859 4.778 5.721 1.00 98.38 182 ARG A CA 1
ATOM 1474 C C . ARG A 1 182 ? -1.626 4.428 4.462 1.00 98.38 182 ARG A C 1
ATOM 1476 O O . ARG A 1 182 ? -2.563 5.136 4.115 1.00 98.38 182 ARG A O 1
ATOM 1483 N N . VAL A 1 183 ? -1.258 3.346 3.802 1.00 98.19 183 VAL A N 1
ATOM 1484 C CA . VAL A 1 183 ? -1.815 2.958 2.514 1.00 98.19 183 VAL A CA 1
ATOM 1485 C C . VAL A 1 183 ? -2.138 1.469 2.481 1.00 98.19 183 VAL A C 1
ATOM 1487 O O . VAL A 1 183 ? -1.427 0.642 3.057 1.00 98.19 183 VAL A O 1
ATOM 1490 N N . LEU A 1 184 ? -3.225 1.138 1.793 1.00 96.75 184 LEU A N 1
ATOM 1491 C CA . LEU A 1 184 ? -3.528 -0.202 1.311 1.00 96.75 184 LEU A CA 1
ATOM 1492 C C . LEU A 1 184 ? -3.725 -0.128 -0.205 1.00 96.75 184 LEU A C 1
ATOM 1494 O O . LEU A 1 184 ? -4.608 0.591 -0.663 1.00 96.75 184 LEU A O 1
ATOM 1498 N N . ALA A 1 185 ? -2.933 -0.878 -0.971 1.00 93.62 185 ALA A N 1
ATOM 1499 C CA . ALA A 1 185 ? -3.244 -1.135 -2.376 1.00 93.62 185 ALA A CA 1
ATOM 1500 C C . ALA A 1 185 ? -4.439 -2.097 -2.436 1.00 93.62 185 ALA A C 1
ATOM 1502 O O . ALA A 1 185 ? -4.400 -3.151 -1.791 1.00 93.62 185 ALA A O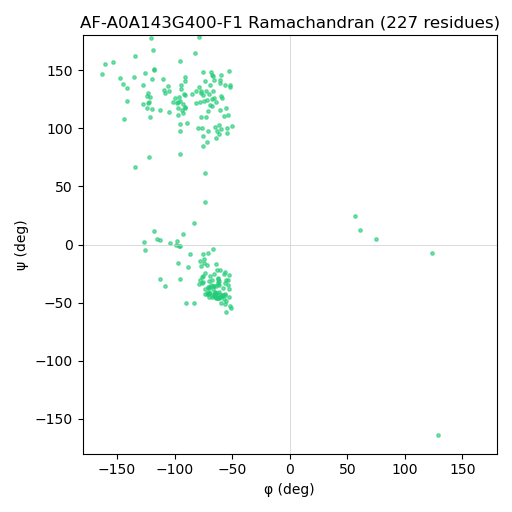 1
ATOM 1503 N N . PHE A 1 186 ? -5.511 -1.721 -3.132 1.00 92.31 186 PHE A N 1
ATOM 1504 C CA . PHE A 1 186 ? -6.718 -2.535 -3.182 1.00 92.31 186 PHE A CA 1
ATOM 1505 C C . PHE A 1 186 ? -6.482 -3.855 -3.925 1.00 92.31 186 PHE A C 1
ATOM 1507 O O . PHE A 1 186 ? -5.723 -3.931 -4.887 1.00 92.31 186 PHE A O 1
ATOM 1514 N N . ASN A 1 187 ? -7.157 -4.902 -3.456 1.00 87.25 187 ASN A N 1
ATOM 1515 C CA . ASN A 1 187 ? -7.194 -6.213 -4.084 1.00 87.25 187 ASN A CA 1
ATOM 1516 C C . ASN A 1 187 ? -8.623 -6.760 -3.948 1.00 87.25 187 ASN A C 1
ATOM 1518 O O . ASN A 1 187 ? -9.126 -6.866 -2.820 1.00 87.25 187 ASN A O 1
ATOM 1522 N N . ARG A 1 188 ? -9.284 -7.114 -5.064 1.00 85.88 188 ARG A N 1
ATOM 1523 C CA . ARG A 1 188 ? -10.710 -7.506 -5.051 1.00 85.88 188 ARG A CA 1
ATOM 1524 C C . ARG A 1 188 ? -10.993 -8.775 -4.250 1.00 85.88 188 ARG A C 1
ATOM 1526 O O . ARG A 1 188 ? -12.137 -9.027 -3.884 1.00 85.88 188 ARG A O 1
ATOM 1533 N N . TYR A 1 189 ? -9.965 -9.564 -3.945 1.00 88.25 189 TYR A N 1
ATOM 1534 C CA . TYR A 1 189 ? -10.086 -10.824 -3.217 1.00 88.25 189 TYR A CA 1
ATOM 1535 C C . TYR A 1 189 ? -9.911 -10.681 -1.698 1.00 88.25 189 TYR A C 1
ATOM 1537 O O . TYR A 1 189 ? -9.753 -11.689 -1.007 1.00 88.25 189 TYR A O 1
ATOM 1545 N N . ILE A 1 190 ? -9.857 -9.466 -1.139 1.00 91.94 190 ILE A N 1
ATOM 1546 C CA . ILE A 1 190 ? -9.882 -9.287 0.323 1.00 91.94 190 ILE A CA 1
ATOM 1547 C C . ILE A 1 190 ? -11.265 -9.707 0.831 1.00 91.94 190 ILE A C 1
ATOM 1549 O O . ILE A 1 190 ? -12.286 -9.202 0.369 1.00 91.94 190 ILE A O 1
ATOM 1553 N N . ALA A 1 191 ? -11.308 -10.630 1.795 1.00 93.19 191 ALA A N 1
ATOM 1554 C CA . ALA A 1 191 ? -12.568 -11.109 2.354 1.00 93.19 191 ALA A CA 1
ATOM 1555 C C . ALA A 1 191 ? -13.360 -9.966 3.010 1.00 93.19 191 ALA A C 1
ATOM 1557 O O . ALA A 1 191 ? -12.787 -9.140 3.718 1.00 93.19 191 ALA A O 1
ATOM 1558 N N . ASP A 1 192 ? -14.688 -9.965 2.857 1.00 92.94 192 ASP A N 1
ATOM 1559 C CA . ASP A 1 192 ? -15.558 -8.900 3.382 1.00 92.94 192 ASP A CA 1
ATOM 1560 C C . ASP A 1 192 ? -15.353 -8.622 4.873 1.00 92.94 192 ASP A C 1
ATOM 1562 O O . ASP A 1 192 ? -15.372 -7.470 5.291 1.00 92.94 192 ASP A O 1
ATOM 1566 N N . ASN A 1 193 ? -15.127 -9.661 5.681 1.00 95.62 193 ASN A N 1
ATOM 1567 C CA . ASN A 1 193 ? -14.882 -9.490 7.114 1.00 95.62 193 ASN A CA 1
ATOM 1568 C C . ASN A 1 193 ? -13.579 -8.731 7.399 1.00 95.62 193 ASN A C 1
ATOM 1570 O O . ASN A 1 193 ? -13.570 -7.885 8.288 1.00 95.62 193 ASN A O 1
ATOM 1574 N N . ASP A 1 194 ? -12.510 -9.014 6.651 1.00 96.12 194 ASP A N 1
ATOM 1575 C CA . ASP A 1 194 ? -11.232 -8.312 6.794 1.00 96.12 194 ASP A CA 1
ATOM 1576 C C . ASP A 1 194 ? -11.352 -6.885 6.245 1.00 96.12 194 ASP A C 1
ATOM 1578 O O . ASP A 1 194 ? -10.940 -5.929 6.897 1.00 96.12 194 ASP A O 1
ATOM 1582 N N . PHE A 1 195 ? -12.018 -6.708 5.097 1.00 95.31 195 PHE A N 1
ATOM 1583 C CA . PHE A 1 195 ? -12.281 -5.382 4.538 1.00 95.31 195 PHE A CA 1
ATOM 1584 C C . PHE A 1 195 ? -13.092 -4.506 5.503 1.00 95.31 195 PHE A C 1
ATOM 1586 O O . PHE A 1 195 ? -12.742 -3.350 5.724 1.00 95.31 195 PHE A O 1
ATOM 1593 N N . ASN A 1 196 ? -14.134 -5.060 6.127 1.00 95.81 196 ASN A N 1
ATOM 1594 C CA . ASN A 1 196 ? -14.954 -4.367 7.122 1.00 95.81 196 ASN A CA 1
ATOM 1595 C C . ASN A 1 196 ? -14.193 -4.103 8.428 1.00 95.81 196 ASN A C 1
ATOM 1597 O O . ASN A 1 196 ? -14.513 -3.151 9.135 1.00 95.81 196 ASN A O 1
ATOM 1601 N N . GLU A 1 197 ? -13.192 -4.920 8.771 1.00 96.50 197 GLU A N 1
ATOM 1602 C CA . GLU A 1 197 ? -12.283 -4.605 9.873 1.00 96.50 197 GLU A CA 1
ATOM 1603 C C . GLU A 1 197 ? -11.438 -3.369 9.535 1.00 96.50 197 GLU A C 1
ATOM 1605 O O . GLU A 1 197 ? -11.293 -2.479 10.374 1.00 96.50 197 GLU A O 1
ATOM 1610 N N . PHE A 1 198 ? -10.920 -3.291 8.307 1.00 96.50 198 PHE A N 1
ATOM 1611 C CA . PHE A 1 198 ? -10.085 -2.180 7.850 1.00 96.50 198 PHE A CA 1
ATOM 1612 C C . PHE A 1 198 ? -10.885 -0.883 7.663 1.00 96.50 198 PHE A C 1
ATOM 1614 O O . PHE A 1 198 ? -10.448 0.195 8.077 1.00 96.50 198 PHE A O 1
ATOM 1621 N N . PHE A 1 199 ? -12.079 -0.988 7.082 1.00 96.19 199 PHE A N 1
ATOM 1622 C CA . PHE A 1 199 ? -12.902 0.138 6.648 1.00 96.19 199 PHE A CA 1
ATOM 1623 C C . PHE A 1 199 ? -14.375 -0.036 7.061 1.00 96.19 199 PHE A C 1
ATOM 1625 O O . PHE A 1 199 ? -15.247 -0.161 6.203 1.00 96.19 199 PHE A O 1
ATOM 1632 N N . PRO A 1 200 ? -14.692 -0.006 8.368 1.00 94.50 200 PRO A N 1
ATOM 1633 C CA . PRO A 1 200 ? -16.028 -0.336 8.879 1.00 94.50 200 PRO A CA 1
ATOM 1634 C C . PRO A 1 200 ? -17.150 0.598 8.403 1.00 94.50 200 PRO A C 1
ATOM 1636 O O . PRO A 1 200 ? -18.315 0.210 8.435 1.00 94.50 200 PRO A O 1
ATOM 1639 N N . ASP A 1 201 ? -16.807 1.816 7.973 1.00 92.75 201 ASP A N 1
ATOM 1640 C CA . ASP A 1 201 ? -17.768 2.836 7.530 1.00 92.75 201 ASP A CA 1
ATOM 1641 C C . ASP A 1 201 ? -17.637 3.195 6.044 1.00 92.75 201 ASP A C 1
ATOM 1643 O O . ASP A 1 201 ? -18.273 4.148 5.583 1.00 92.75 201 ASP A O 1
ATOM 1647 N N . LEU A 1 202 ? -16.776 2.504 5.292 1.00 93.00 202 LEU A N 1
ATOM 1648 C CA . LEU A 1 202 ? -16.650 2.774 3.865 1.00 93.00 202 LEU A CA 1
ATOM 1649 C C . LEU A 1 202 ? -17.860 2.177 3.148 1.00 93.00 202 LEU A C 1
ATOM 1651 O O . LEU A 1 202 ? -18.212 1.020 3.362 1.00 93.00 202 LEU A O 1
ATOM 1655 N N . SER A 1 203 ? -18.529 2.983 2.326 1.00 89.81 203 SER A N 1
ATOM 1656 C CA . SER A 1 203 ? -19.748 2.538 1.659 1.00 89.81 203 SER A CA 1
ATOM 1657 C C . SER A 1 203 ? -19.451 1.436 0.640 1.00 89.81 203 SER A C 1
ATOM 1659 O O . SER A 1 203 ? -18.437 1.479 -0.060 1.00 89.81 203 SER A O 1
ATOM 1661 N N . ASP A 1 204 ? -20.393 0.501 0.487 1.00 89.19 204 ASP A N 1
ATOM 1662 C CA . ASP A 1 204 ? -20.327 -0.521 -0.564 1.00 89.19 204 ASP A CA 1
ATOM 1663 C C . ASP A 1 204 ? -20.196 0.108 -1.957 1.00 89.19 204 ASP A C 1
ATOM 1665 O O . ASP A 1 204 ? -19.571 -0.466 -2.839 1.00 89.19 204 ASP A O 1
ATOM 1669 N N . HIS A 1 205 ? -20.756 1.307 -2.155 1.00 89.62 205 HIS A N 1
ATOM 1670 C CA . HIS A 1 205 ? -20.615 2.051 -3.404 1.00 89.62 205 HIS A CA 1
ATOM 1671 C C . HIS A 1 205 ? -19.152 2.364 -3.723 1.00 89.62 205 HIS A C 1
ATOM 1673 O O . HIS A 1 205 ? -18.712 2.021 -4.811 1.00 89.62 205 HIS A O 1
ATOM 1679 N N . ILE A 1 206 ? -18.396 2.929 -2.770 1.00 90.31 206 ILE A N 1
ATOM 1680 C CA . ILE A 1 206 ? -16.971 3.212 -2.985 1.00 90.31 206 ILE A CA 1
ATOM 1681 C C . ILE A 1 206 ? -16.211 1.904 -3.182 1.00 90.31 206 ILE A C 1
ATOM 1683 O O . ILE A 1 206 ? -15.440 1.798 -4.124 1.00 90.31 206 ILE A O 1
ATOM 1687 N N . LYS A 1 207 ? -16.460 0.893 -2.338 1.00 90.81 207 LYS A N 1
ATOM 1688 C CA . LYS A 1 207 ? -15.803 -0.419 -2.431 1.00 90.81 207 LYS A CA 1
ATOM 1689 C C . LYS A 1 207 ? -15.985 -1.076 -3.806 1.00 90.81 207 LYS A C 1
ATOM 1691 O O . LYS A 1 207 ? -15.032 -1.634 -4.335 1.00 90.81 207 LYS A O 1
ATOM 1696 N N . ASN A 1 208 ? -17.190 -1.019 -4.371 1.00 89.88 208 ASN A N 1
ATOM 1697 C CA . ASN A 1 208 ? -17.519 -1.649 -5.654 1.00 89.88 208 ASN A CA 1
ATOM 1698 C C . ASN A 1 208 ? -16.947 -0.901 -6.871 1.00 89.88 208 ASN A C 1
ATOM 1700 O O . ASN A 1 208 ? -16.974 -1.448 -7.969 1.00 89.88 208 ASN A O 1
ATOM 1704 N N . GLU A 1 209 ? -16.463 0.328 -6.692 1.00 91.69 209 GLU A N 1
ATOM 1705 C CA . GLU A 1 209 ? -15.814 1.137 -7.735 1.00 91.69 209 GLU A CA 1
ATOM 1706 C C . GLU A 1 209 ? -14.277 1.077 -7.669 1.00 91.69 209 GLU A C 1
ATOM 1708 O O . GLU A 1 209 ? -13.593 1.775 -8.429 1.00 91.69 209 GLU A O 1
ATOM 1713 N N . LEU A 1 210 ? -13.733 0.269 -6.749 1.00 93.00 210 LEU A N 1
ATOM 1714 C CA . LEU A 1 210 ? -12.295 0.113 -6.592 1.00 93.00 210 LEU A CA 1
ATOM 1715 C C . LEU A 1 210 ? -11.697 -0.787 -7.682 1.00 93.00 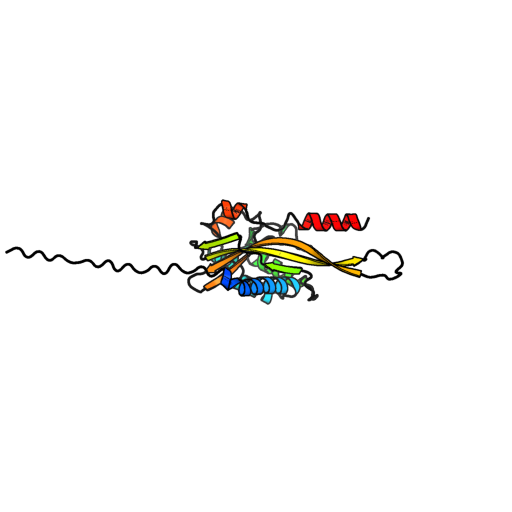210 LEU A C 1
ATOM 1717 O O . LEU A 1 210 ? -12.171 -1.899 -7.915 1.00 93.00 210 LEU A O 1
ATOM 1721 N N . ASN A 1 211 ? -10.605 -0.321 -8.283 1.00 91.19 211 ASN A N 1
ATOM 1722 C CA . ASN A 1 211 ? -9.795 -1.045 -9.259 1.00 91.19 211 ASN A CA 1
ATOM 1723 C C . ASN A 1 211 ? -8.621 -1.748 -8.569 1.00 91.19 211 ASN A C 1
ATOM 1725 O O . ASN A 1 211 ? -7.950 -1.161 -7.719 1.00 91.19 211 ASN A O 1
ATOM 1729 N N . ASP A 1 212 ? -8.341 -2.989 -8.953 1.00 86.62 212 ASP A N 1
ATOM 1730 C CA . ASP A 1 212 ? -7.231 -3.797 -8.431 1.00 86.62 212 ASP A CA 1
ATOM 1731 C C . ASP A 1 212 ? -6.199 -4.202 -9.498 1.00 86.62 212 ASP A C 1
ATOM 1733 O O . ASP A 1 212 ? -5.342 -5.041 -9.231 1.00 86.62 212 ASP A O 1
ATOM 1737 N N . GLY A 1 213 ? -6.268 -3.600 -10.690 1.00 76.56 213 GLY A N 1
ATOM 1738 C CA . GLY A 1 213 ? -5.251 -3.715 -11.741 1.00 76.56 213 GLY A CA 1
ATOM 1739 C C . GLY A 1 213 ? -5.208 -5.032 -12.520 1.00 76.56 213 GLY A C 1
ATOM 1740 O O . GLY A 1 213 ? -4.309 -5.196 -13.335 1.00 76.56 213 GLY A O 1
ATOM 1741 N N . ILE A 1 214 ? -6.137 -5.972 -12.296 1.00 61.28 214 ILE A N 1
ATOM 1742 C CA . ILE A 1 214 ? -6.089 -7.307 -12.931 1.00 61.28 214 ILE A CA 1
ATOM 1743 C C . ILE A 1 214 ? -6.509 -7.285 -14.412 1.00 61.28 214 ILE A C 1
ATOM 1745 O O . ILE A 1 214 ? -5.991 -8.076 -15.192 1.00 61.28 214 ILE A O 1
ATOM 1749 N N . GLU A 1 215 ? -7.425 -6.402 -14.819 1.00 52.81 215 GLU A N 1
ATOM 1750 C CA . GLU A 1 215 ? -8.031 -6.468 -16.163 1.00 52.81 215 GLU A CA 1
ATOM 1751 C C . GLU A 1 215 ? -7.116 -5.954 -17.297 1.00 52.81 215 GLU A C 1
ATOM 1753 O O . GLU A 1 215 ? -7.201 -6.473 -18.402 1.00 52.81 215 GLU A O 1
ATOM 1758 N N . GLU A 1 216 ? -6.185 -5.028 -17.044 1.00 49.91 216 GLU A N 1
ATOM 1759 C CA . GLU A 1 216 ? -5.390 -4.385 -18.115 1.00 49.91 216 GLU A CA 1
ATOM 1760 C C . GLU A 1 216 ? -4.017 -5.052 -18.357 1.00 49.91 216 GLU A C 1
ATOM 1762 O O . GLU A 1 216 ? -3.538 -5.101 -19.490 1.00 49.91 216 GLU A O 1
ATOM 1767 N N . ALA A 1 217 ? -3.399 -5.649 -17.329 1.00 49.94 217 ALA A N 1
ATOM 1768 C CA . ALA A 1 217 ? -2.101 -6.324 -17.462 1.00 49.94 217 ALA A CA 1
ATOM 1769 C C . ALA A 1 217 ? -2.172 -7.608 -18.315 1.00 49.94 217 ALA A C 1
ATOM 1771 O O . ALA A 1 217 ? -1.224 -7.941 -19.030 1.00 49.94 217 ALA A O 1
ATOM 1772 N N . GLU A 1 218 ? -3.289 -8.342 -18.241 1.00 50.00 218 GLU A N 1
ATOM 1773 C CA . GLU A 1 218 ? -3.507 -9.552 -19.044 1.00 50.00 218 GLU A CA 1
ATOM 1774 C C . GLU A 1 218 ? -3.729 -9.216 -20.528 1.00 50.00 218 GLU A C 1
ATOM 1776 O O . GLU A 1 218 ? -3.215 -9.931 -2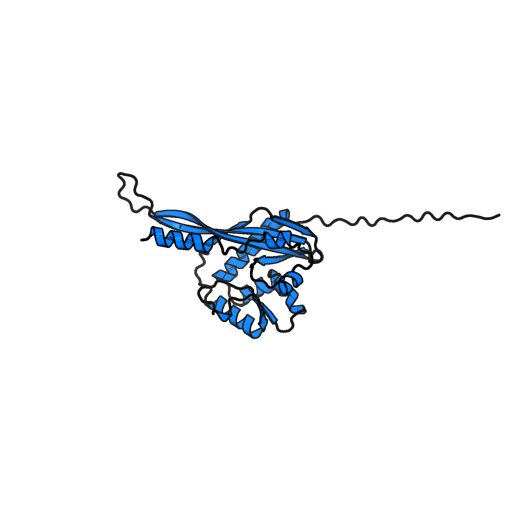1.388 1.00 50.00 218 GLU A O 1
ATOM 1781 N N . GLU A 1 219 ? -4.413 -8.111 -20.844 1.00 51.16 219 GLU A N 1
ATOM 1782 C CA . GLU A 1 219 ? -4.620 -7.657 -22.228 1.00 51.16 219 GLU A CA 1
ATOM 1783 C C . GLU A 1 219 ? -3.313 -7.143 -22.857 1.00 51.16 219 GLU A C 1
ATOM 1785 O O . GLU A 1 219 ? -2.947 -7.582 -23.951 1.00 51.16 219 GLU A O 1
ATOM 1790 N N . ALA A 1 220 ? -2.539 -6.323 -22.133 1.00 49.03 220 ALA A N 1
ATOM 1791 C CA . ALA A 1 220 ? -1.264 -5.781 -22.616 1.00 49.03 220 ALA A CA 1
ATOM 1792 C C . ALA A 1 220 ? -0.205 -6.867 -22.905 1.00 49.03 220 ALA A C 1
ATOM 1794 O O . ALA A 1 220 ? 0.589 -6.741 -23.839 1.00 49.03 220 ALA A O 1
ATOM 1795 N N . MET A 1 221 ? -0.187 -7.959 -22.131 1.00 48.22 221 MET A N 1
ATOM 1796 C CA . MET A 1 221 ? 0.731 -9.082 -22.365 1.00 48.22 221 MET A CA 1
ATOM 1797 C C . MET A 1 221 ? 0.309 -9.983 -23.533 1.00 48.22 221 MET A C 1
ATOM 1799 O O . MET A 1 221 ? 1.174 -10.540 -24.210 1.00 48.22 221 MET A O 1
ATOM 1803 N N . VAL A 1 222 ? -0.995 -10.159 -23.766 1.00 49.81 222 VAL A N 1
ATOM 1804 C CA . VAL A 1 222 ? -1.507 -10.975 -24.880 1.00 49.81 222 VAL A CA 1
ATOM 1805 C C . VAL A 1 222 ? -1.253 -10.279 -26.217 1.00 49.81 222 VAL A C 1
ATOM 1807 O O . VAL A 1 222 ? -0.797 -10.929 -27.156 1.00 49.81 222 VAL A O 1
ATOM 1810 N N . GLU A 1 223 ? -1.435 -8.960 -26.285 1.00 45.22 223 GLU A N 1
ATOM 1811 C CA . GLU A 1 223 ? -1.204 -8.187 -27.511 1.00 45.22 223 GLU A CA 1
ATOM 1812 C C . GLU A 1 223 ? 0.283 -8.178 -27.922 1.00 45.22 223 GLU A C 1
ATOM 1814 O O . GLU A 1 223 ? 0.608 -8.313 -29.100 1.00 45.22 223 GLU A O 1
ATOM 1819 N N . GLN A 1 224 ? 1.218 -8.147 -26.962 1.00 47.66 224 GLN A N 1
ATOM 1820 C CA . GLN A 1 224 ? 2.658 -8.228 -27.257 1.00 47.66 224 GLN A CA 1
ATOM 1821 C C . GLN A 1 224 ? 3.112 -9.588 -27.808 1.00 47.66 224 GLN A C 1
ATOM 1823 O O . GLN A 1 224 ? 4.069 -9.640 -28.581 1.00 47.66 224 GLN A O 1
ATOM 1828 N N . ILE A 1 225 ? 2.451 -10.686 -27.427 1.00 44.59 225 ILE A N 1
ATOM 1829 C CA . ILE A 1 225 ? 2.752 -12.019 -27.970 1.00 44.59 225 ILE A CA 1
ATOM 1830 C C . ILE A 1 225 ? 2.239 -12.128 -29.411 1.00 44.59 225 ILE A C 1
ATOM 1832 O O . ILE A 1 225 ? 2.931 -12.690 -30.254 1.00 44.59 225 ILE A O 1
ATOM 1836 N N . GLU A 1 226 ? 1.076 -11.550 -29.715 1.00 40.88 226 GLU A N 1
ATOM 1837 C CA . GLU A 1 226 ? 0.492 -11.591 -31.063 1.00 40.88 226 GLU A CA 1
ATOM 1838 C C . GLU A 1 226 ? 1.206 -10.675 -32.072 1.00 40.88 226 GLU A C 1
ATOM 1840 O O . GLU A 1 226 ? 1.181 -10.959 -33.266 1.00 40.88 226 GLU A O 1
ATOM 1845 N N . ILE A 1 227 ? 1.888 -9.614 -31.625 1.00 45.00 227 ILE A N 1
ATOM 1846 C CA . ILE A 1 227 ? 2.691 -8.737 -32.501 1.00 45.00 227 ILE A CA 1
ATOM 1847 C C . ILE A 1 227 ? 4.043 -9.382 -32.885 1.00 45.00 227 ILE A C 1
ATOM 1849 O O . ILE A 1 227 ? 4.666 -8.980 -33.868 1.00 45.00 227 ILE A O 1
ATOM 1853 N N . GLN A 1 228 ? 4.504 -10.396 -32.141 1.00 38.25 228 GLN A N 1
ATOM 1854 C CA . GLN A 1 228 ? 5.776 -11.091 -32.394 1.00 38.25 228 GLN A CA 1
ATOM 1855 C C . GLN A 1 228 ? 5.647 -12.425 -33.164 1.00 38.25 228 GLN A C 1
ATOM 1857 O O . GLN A 1 228 ? 6.678 -13.050 -33.438 1.00 38.25 228 GLN A O 1
ATOM 1862 N N . GLU A 1 229 ? 4.433 -12.860 -33.530 1.00 38.72 229 GLU A N 1
ATOM 1863 C CA . GLU A 1 229 ? 4.165 -14.057 -34.362 1.00 38.72 229 GLU A CA 1
ATOM 1864 C C . GLU A 1 229 ? 3.793 -13.716 -35.816 1.00 38.72 229 GLU A C 1
ATOM 1866 O O . GLU A 1 229 ? 4.258 -14.457 -36.720 1.00 38.72 229 GLU A O 1
#

Foldseek 3Di:
DDDDDDDDPPPPPPPPPPPPFCVVVCVVVVVVLVVLVLCCQQANALVSVVVSCCQAALQNVCCVVVPQWGWQDADPDPPDDPVRRAGDTDGPVVVSVVSNVSNVPNDPPSCPQKDKDWDPWPDWDQDPQATKTWIKIWIWGWDWDFDDDDVPDPDRDIDIDIGTAFIWIKIWGADPVPRGIHIDTDDLRNDPVSVCVSPVPDDPVVVVPGGNGPPRNVVVVVVVVVVVD